Protein AF-J2MN21-F1 (afdb_monomer)

Solvent-accessible surface area (backbone atoms only — not comparable to full-atom values): 14806 Å² total; per-residue (Å²): 132,94,70,82,73,89,52,39,41,57,62,81,72,71,44,72,32,39,60,73,51,51,45,30,46,65,48,32,38,41,33,52,31,51,91,91,48,59,74,44,78,46,77,48,45,96,86,67,70,86,86,82,78,65,88,88,69,51,58,61,49,53,54,28,68,70,41,39,58,34,36,47,88,45,38,26,59,88,65,51,56,26,41,28,56,59,77,81,46,45,87,78,42,91,81,77,51,59,60,77,28,35,30,33,44,30,32,26,29,40,86,72,47,43,36,41,43,48,37,37,34,35,52,37,63,98,84,69,69,41,74,47,77,38,28,68,47,88,55,91,39,44,38,54,29,53,41,34,17,40,67,69,64,80,86,53,69,65,57,65,89,81,51,84,52,41,78,59,86,57,74,80,60,62,66,54,77,66,54,47,50,50,52,47,52,54,47,33,73,76,49,85,55,85,57,70,82,40,68,40,46,31,44,25,92,100,61,43,61,27,43,30,49,34,62,99,73,32,95,54,47,62,91,69,60,50,74,65,50,45,50,47,24,35,51,48,39,49,55,48,15,40,57,76,58,48,78,77,55,79,60,37,45,60,58,49,83,80

Nearest PDB structures (foldseek):
  3euk-assembly2_F  TM=6.354E-01  e=7.882E-01  [Haemophilus] ducreyi 35000HP
  7nyw-assembly1_B  TM=4.604E-01  e=3.691E-01  Photorhabdus thracensis
  7nyx-assembly1_A  TM=4.716E-01  e=9.390E-01  Photorhabdus thracensis
  7nyw-assembly1_A  TM=4.129E-01  e=7.014E-01  Photorhabdus thracensis
  3euk-assembly1_C  TM=4.454E-01  e=1.413E+00  [Haemophilus] ducreyi 35000HP

Sequence (258 aa):
MKKFPSASTKIELGYSENKEVVIASIAGIAIKRFRTMQDQDVFLGKNITIFSGRNGTMKTSLMGLIAHPFNSEAQDVFGKVLKTPLKEVFKLSPVFDRDRYEYDLILCTDKGIMLKETVAMYYVGDKTNRHRVVVSGAEKGDGNFAYNTSFLNLKRLYPLVDTKAVPDKAASLDLSPEEAADLKDYYETVLPSTDYNQFTPVHEKNVKTTFAPVGEGARYDWLSISSGEDNLGAIFNRLLGFRRSFKGRNGGGNGIFV

pLDDT: mean 88.75, std 8.67, range [53.41, 97.94]

Structure (mmCIF, N/CA/C/O backbone):
data_AF-J2MN21-F1
#
_entry.id   AF-J2MN21-F1
#
loop_
_atom_site.group_PDB
_atom_site.id
_atom_site.type_symbol
_atom_site.label_atom_id
_atom_site.label_alt_id
_atom_site.label_comp_id
_atom_site.label_asym_id
_atom_site.label_entity_id
_atom_site.label_seq_id
_atom_site.pdbx_PDB_ins_code
_atom_site.Cartn_x
_atom_site.Cartn_y
_atom_site.Cartn_z
_atom_site.occupancy
_atom_site.B_iso_or_equiv
_atom_site.auth_seq_id
_atom_site.auth_comp_id
_atom_site.auth_asym_id
_atom_site.auth_atom_id
_atom_site.pdbx_PDB_model_num
ATOM 1 N N . MET A 1 1 ? 7.708 -8.034 27.822 1.00 55.44 1 MET A N 1
ATOM 2 C CA . MET A 1 1 ? 6.956 -8.058 26.546 1.00 55.44 1 MET A CA 1
ATOM 3 C C . MET A 1 1 ? 6.859 -6.634 26.030 1.00 55.44 1 MET A C 1
ATOM 5 O O . MET A 1 1 ? 6.552 -5.754 26.826 1.00 55.44 1 MET A O 1
ATOM 9 N N . LYS A 1 2 ? 7.177 -6.391 24.756 1.00 72.00 2 LYS A N 1
ATOM 10 C CA . LYS A 1 2 ? 7.019 -5.065 24.143 1.00 72.00 2 LYS A CA 1
ATOM 11 C C . LYS A 1 2 ? 5.516 -4.774 24.059 1.00 72.00 2 LYS A C 1
ATOM 13 O O . LYS A 1 2 ? 4.778 -5.646 23.619 1.00 72.00 2 LYS A O 1
ATOM 18 N N . LYS A 1 3 ? 5.078 -3.609 24.526 1.00 79.31 3 LYS A N 1
ATOM 19 C CA . LYS A 1 3 ? 3.702 -3.113 24.390 1.00 79.31 3 LYS A CA 1
ATOM 20 C C . LYS A 1 3 ? 3.754 -1.773 23.678 1.00 79.31 3 LYS A C 1
ATOM 22 O O . LYS A 1 3 ? 4.767 -1.073 23.769 1.00 79.31 3 LYS A O 1
ATOM 27 N N . PHE A 1 4 ? 2.690 -1.422 22.970 1.00 84.62 4 PHE A N 1
ATOM 28 C CA . PHE A 1 4 ? 2.580 -0.075 22.429 1.00 84.62 4 PHE A CA 1
ATOM 29 C C . PHE A 1 4 ? 2.542 0.958 23.569 1.00 84.62 4 PHE A C 1
ATOM 31 O O . PHE A 1 4 ? 1.970 0.672 24.626 1.00 84.62 4 PHE A O 1
ATOM 38 N N . PRO A 1 5 ? 3.167 2.137 23.390 1.00 80.19 5 PRO A N 1
ATOM 39 C CA . PRO A 1 5 ? 3.006 3.257 24.312 1.00 80.19 5 PRO A CA 1
ATOM 40 C C . PRO A 1 5 ? 1.534 3.670 24.434 1.00 80.19 5 PRO A C 1
ATOM 42 O O . PRO A 1 5 ? 0.703 3.280 23.612 1.00 80.19 5 PRO A O 1
ATOM 45 N N . SER A 1 6 ? 1.220 4.509 25.425 1.00 85.25 6 SER A N 1
ATOM 46 C CA . SER A 1 6 ? -0.084 5.176 25.483 1.00 85.25 6 SER A CA 1
ATOM 47 C C . SER A 1 6 ? -0.357 5.893 24.160 1.00 85.25 6 SER A C 1
ATOM 49 O O . SER A 1 6 ? 0.482 6.662 23.686 1.00 85.25 6 SER A O 1
ATOM 51 N N . ALA A 1 7 ? -1.521 5.631 23.579 1.00 89.00 7 ALA A N 1
ATOM 52 C CA . ALA A 1 7 ? -1.960 6.220 22.328 1.00 89.00 7 ALA A CA 1
ATOM 53 C C . ALA A 1 7 ? -3.332 6.853 22.536 1.00 89.00 7 ALA A C 1
ATOM 55 O O . ALA A 1 7 ? -4.165 6.290 23.249 1.00 89.00 7 ALA A O 1
ATOM 56 N N . SER A 1 8 ? -3.538 8.003 21.909 1.00 93.25 8 SER A N 1
ATOM 57 C CA . SER A 1 8 ? -4.787 8.752 21.982 1.00 93.25 8 SER A CA 1
ATOM 58 C C . SER A 1 8 ? -5.713 8.385 20.828 1.00 93.25 8 SER A C 1
ATOM 60 O O . SER A 1 8 ? -5.265 7.990 19.752 1.00 93.25 8 SER A O 1
ATOM 62 N N . THR A 1 9 ? -7.012 8.529 21.029 1.00 92.62 9 THR A N 1
ATOM 63 C CA . THR A 1 9 ? -7.985 8.483 19.931 1.00 92.62 9 THR A CA 1
ATOM 64 C C . THR A 1 9 ? -7.905 9.761 19.099 1.00 92.62 9 THR A C 1
ATOM 66 O O . THR A 1 9 ? -7.353 10.778 19.529 1.00 92.62 9 THR A O 1
ATOM 69 N N . LYS A 1 10 ? -8.493 9.756 17.903 1.00 92.81 10 LYS A N 1
ATOM 70 C CA . LYS A 1 10 ? -8.564 10.960 17.064 1.00 92.81 10 LYS A CA 1
ATOM 71 C C . LYS A 1 10 ? -9.271 12.126 17.765 1.00 92.81 10 LYS A C 1
ATOM 73 O O . LYS A 1 10 ? -8.844 13.267 17.615 1.00 92.81 10 LYS A O 1
ATOM 78 N N . ILE A 1 11 ? -10.308 11.826 18.555 1.00 90.12 11 ILE A N 1
ATOM 79 C CA . ILE A 1 11 ? -11.141 12.817 19.249 1.00 90.12 11 ILE A CA 1
ATOM 80 C C . ILE A 1 11 ? -10.324 13.490 20.352 1.00 90.12 11 ILE A C 1
ATOM 82 O O . ILE A 1 11 ? -10.334 14.711 20.469 1.00 90.12 11 ILE A O 1
ATOM 86 N N . GLU A 1 12 ? -9.557 12.708 21.114 1.00 92.75 12 GLU A N 1
ATOM 87 C CA . GLU A 1 12 ? -8.642 13.229 22.141 1.00 92.75 12 GLU A CA 1
ATOM 88 C C . GLU A 1 12 ? -7.553 14.132 21.548 1.00 92.75 12 GLU A C 1
ATOM 90 O O . GLU A 1 12 ? -7.097 15.065 22.205 1.00 92.75 12 GLU A O 1
ATOM 95 N N . LEU A 1 13 ? -7.158 13.888 20.295 1.00 92.31 13 LEU A N 1
ATOM 96 C CA . LEU A 1 13 ? -6.209 14.729 19.561 1.00 92.31 13 LEU A CA 1
ATOM 97 C C . LEU A 1 13 ? -6.863 15.918 18.836 1.00 92.31 13 LEU A C 1
ATOM 99 O O . LEU A 1 13 ? -6.160 16.681 18.170 1.00 92.31 13 LEU A O 1
ATOM 103 N N . GLY A 1 14 ? -8.180 16.097 18.977 1.00 92.69 14 GLY A N 1
ATOM 104 C CA . GLY A 1 14 ? -8.933 17.216 18.412 1.00 92.69 14 GLY A CA 1
ATOM 105 C C . GLY A 1 14 ? -9.261 17.090 16.922 1.00 92.69 14 GLY A C 1
ATOM 106 O O . GLY A 1 14 ? -9.638 18.087 16.310 1.00 92.69 14 GLY A O 1
ATOM 107 N N . TYR A 1 15 ? -9.119 15.902 16.327 1.00 94.12 15 TYR A N 1
ATOM 108 C CA . TYR A 1 15 ? -9.511 15.657 14.938 1.00 94.12 15 TYR A CA 1
ATOM 109 C C . TYR A 1 15 ? -10.988 15.285 14.846 1.00 94.12 15 TYR A C 1
ATOM 111 O O . TYR A 1 15 ? -11.481 14.448 15.608 1.00 94.12 15 TYR A O 1
ATOM 119 N N . SER A 1 16 ? -11.679 15.874 13.872 1.00 93.00 16 SER A N 1
ATOM 120 C CA . SER A 1 16 ? -13.082 15.572 13.594 1.00 93.00 16 SER A CA 1
ATOM 121 C C . SER A 1 16 ? -13.225 14.434 12.582 1.00 93.00 16 SER A C 1
ATOM 123 O O . SER A 1 16 ? -14.144 13.621 12.690 1.00 93.00 16 SER A O 1
ATOM 125 N N . GLU A 1 17 ? -12.274 14.311 11.647 1.00 95.62 17 GLU A N 1
ATOM 126 C CA . GLU A 1 17 ? -12.257 13.246 10.644 1.00 95.62 17 GLU A CA 1
ATOM 127 C C . GLU A 1 17 ? -10.916 12.503 10.576 1.00 95.62 17 GLU A C 1
ATOM 129 O O . GLU A 1 17 ? -9.842 13.097 10.655 1.00 95.62 17 GLU A O 1
ATOM 134 N N . ASN A 1 18 ? -10.953 11.197 10.284 1.00 95.69 18 ASN A N 1
ATOM 135 C CA . ASN A 1 18 ? -9.734 10.399 10.059 1.00 95.69 18 ASN A CA 1
ATOM 136 C C . ASN A 1 18 ? -8.870 10.929 8.904 1.00 95.69 18 ASN A C 1
ATOM 138 O O . ASN A 1 18 ? -7.663 10.706 8.865 1.00 95.69 18 ASN A O 1
ATOM 142 N N . LYS A 1 19 ? -9.479 11.628 7.942 1.00 93.69 19 LYS A N 1
ATOM 143 C CA . LYS A 1 19 ? -8.780 12.213 6.791 1.00 93.69 19 LYS A CA 1
ATOM 144 C C . LYS A 1 19 ? -7.953 13.452 7.145 1.00 93.69 19 LYS A C 1
ATOM 146 O O . LYS A 1 19 ? -7.075 13.812 6.367 1.00 93.69 19 LYS A O 1
ATOM 151 N N . GLU A 1 20 ? -8.231 14.095 8.280 1.00 93.69 20 GLU A N 1
ATOM 152 C CA . GLU A 1 20 ? -7.488 15.268 8.765 1.00 93.69 20 GLU A CA 1
ATOM 153 C C . GLU A 1 20 ? -6.160 14.873 9.418 1.00 93.69 20 GLU A C 1
ATOM 155 O O . GLU A 1 20 ? -5.242 15.688 9.513 1.00 93.69 20 GLU A O 1
ATOM 160 N N . VAL A 1 21 ? -6.042 13.615 9.853 1.00 93.88 21 VAL A N 1
ATOM 161 C CA . VAL A 1 21 ? -4.851 13.104 10.526 1.00 93.88 21 VAL A CA 1
ATOM 162 C C . VAL A 1 21 ? -3.691 13.018 9.537 1.00 93.88 21 VAL A C 1
ATOM 164 O O . VAL A 1 21 ? -3.697 12.203 8.612 1.00 93.88 21 VAL A O 1
ATOM 167 N N . VAL A 1 22 ? -2.653 13.821 9.771 1.00 93.50 22 VAL A N 1
ATOM 168 C CA . VAL A 1 22 ? -1.387 13.718 9.041 1.00 93.50 22 VAL A CA 1
ATOM 169 C C . VAL A 1 22 ? -0.552 12.607 9.673 1.00 93.50 22 VAL A C 1
ATOM 171 O O . VAL A 1 22 ? -0.079 12.711 10.804 1.00 93.50 22 VAL A O 1
ATOM 174 N N . ILE A 1 23 ? -0.396 11.508 8.941 1.00 94.25 23 ILE A N 1
ATOM 175 C CA . ILE A 1 23 ? 0.302 10.312 9.417 1.00 94.25 23 ILE A CA 1
ATOM 176 C C . ILE A 1 23 ? 1.785 10.424 9.074 1.00 94.25 23 ILE A C 1
ATOM 178 O O . ILE A 1 23 ? 2.138 10.503 7.901 1.00 94.25 23 ILE A O 1
ATOM 182 N N . ALA A 1 24 ? 2.658 10.368 10.078 1.00 93.62 24 ALA A N 1
ATOM 183 C CA . ALA A 1 24 ? 4.105 10.260 9.902 1.00 93.62 24 ALA A CA 1
ATOM 184 C C . ALA A 1 24 ? 4.522 8.823 9.560 1.00 93.62 24 ALA A C 1
ATOM 186 O O . ALA A 1 24 ? 5.280 8.591 8.622 1.00 93.62 24 ALA A O 1
ATOM 187 N N . SER A 1 25 ? 4.019 7.840 10.308 1.00 94.06 25 SER A N 1
ATOM 188 C CA . SER A 1 25 ? 4.308 6.419 10.074 1.00 94.06 25 SER A CA 1
ATOM 189 C C . SER A 1 25 ? 3.262 5.508 10.714 1.00 94.06 25 SER A C 1
ATOM 191 O O . SER A 1 25 ? 2.459 5.938 11.542 1.00 94.06 25 SER A O 1
ATOM 193 N N . ILE A 1 26 ? 3.285 4.228 10.343 1.00 96.00 26 ILE A N 1
ATOM 194 C CA . ILE A 1 26 ? 2.468 3.185 10.966 1.00 96.00 26 ILE A CA 1
ATOM 195 C C . ILE A 1 26 ? 3.353 2.455 11.977 1.00 96.00 26 ILE A C 1
ATOM 197 O O . ILE A 1 26 ? 4.339 1.829 11.597 1.00 96.00 26 ILE A O 1
ATOM 201 N N . ALA A 1 27 ? 3.010 2.529 13.262 1.00 96.19 27 ALA A N 1
ATOM 202 C CA . ALA A 1 27 ? 3.769 1.858 14.316 1.00 96.19 27 ALA A CA 1
ATOM 203 C C . ALA A 1 27 ? 3.445 0.359 14.386 1.00 96.19 27 ALA A C 1
ATOM 205 O O . ALA A 1 27 ? 4.299 -0.450 14.759 1.00 96.19 27 ALA A O 1
ATOM 206 N N . GLY A 1 28 ? 2.214 -0.016 14.033 1.00 97.12 28 GLY A N 1
ATOM 207 C CA . GLY A 1 28 ? 1.778 -1.403 14.004 1.00 97.12 28 GLY A CA 1
ATOM 208 C C . GLY A 1 28 ? 0.284 -1.582 14.190 1.00 97.12 28 GLY A C 1
ATOM 209 O O . GLY A 1 28 ? -0.501 -0.658 13.974 1.00 97.12 28 GLY A O 1
ATOM 210 N N . ILE A 1 29 ? -0.092 -2.798 14.573 1.00 97.62 29 ILE A N 1
ATOM 211 C CA . ILE A 1 29 ? -1.469 -3.159 14.899 1.00 97.62 29 ILE A CA 1
ATOM 212 C C . ILE A 1 29 ? -1.517 -3.997 16.179 1.00 97.62 29 ILE A C 1
ATOM 214 O O . ILE A 1 29 ? -0.626 -4.811 16.421 1.00 97.62 29 ILE A O 1
ATOM 218 N N . ALA A 1 30 ? -2.573 -3.826 16.970 1.00 97.31 30 ALA A N 1
ATOM 219 C CA . ALA A 1 30 ? -2.886 -4.671 18.120 1.00 97.31 30 ALA A CA 1
ATOM 220 C C . ALA A 1 30 ? -4.113 -5.529 17.791 1.00 97.31 30 ALA A C 1
ATOM 222 O O . ALA A 1 30 ? -5.244 -5.041 17.753 1.00 97.31 30 ALA A O 1
ATOM 223 N N . ILE A 1 31 ? -3.894 -6.804 17.479 1.00 97.44 31 ILE A N 1
ATOM 224 C CA . ILE A 1 31 ? -4.936 -7.738 17.052 1.00 97.44 31 ILE A CA 1
ATOM 225 C C . ILE A 1 31 ? -5.663 -8.260 18.283 1.00 97.44 31 ILE A C 1
ATOM 227 O O . ILE A 1 31 ? -5.088 -9.022 19.052 1.00 97.44 31 ILE A O 1
ATOM 231 N N . LYS A 1 32 ? -6.947 -7.925 18.421 1.00 97.31 32 LYS A N 1
ATOM 232 C CA . LYS A 1 32 ? -7.813 -8.519 19.449 1.00 97.31 32 LYS A CA 1
ATOM 233 C C . LYS A 1 32 ? -8.284 -9.891 18.982 1.00 97.31 32 LYS A C 1
ATOM 235 O O . LYS A 1 32 ? -8.109 -10.897 19.661 1.00 97.31 32 LYS A O 1
ATOM 240 N N . ARG A 1 33 ? -8.832 -9.950 17.764 1.00 96.62 33 ARG A N 1
ATOM 241 C CA . ARG A 1 33 ? -9.270 -11.198 17.134 1.00 96.62 33 ARG A CA 1
ATOM 242 C C . ARG A 1 33 ? -9.236 -11.100 15.617 1.00 96.62 33 ARG A C 1
ATOM 244 O O . ARG A 1 33 ? -9.946 -10.287 15.032 1.00 96.62 33 ARG A O 1
ATOM 251 N N . PHE A 1 34 ? -8.494 -11.998 14.980 1.00 94.94 34 PHE A N 1
ATOM 252 C CA . PHE A 1 34 ? -8.559 -12.230 13.540 1.00 94.94 34 PHE A CA 1
ATOM 253 C C . PHE A 1 34 ? -8.202 -13.686 13.225 1.00 94.94 34 PHE A C 1
ATOM 255 O O . PHE A 1 34 ? -7.045 -14.095 13.346 1.00 94.94 34 PHE A O 1
ATOM 262 N N . ARG A 1 35 ? -9.192 -14.483 12.802 1.00 93.00 35 ARG A N 1
ATOM 263 C CA . ARG A 1 35 ? -9.041 -15.935 12.592 1.00 93.00 35 ARG A CA 1
ATOM 264 C C . ARG A 1 35 ? -8.421 -16.612 13.826 1.00 93.00 35 ARG A C 1
ATOM 266 O O . ARG A 1 35 ? -8.992 -16.539 14.907 1.00 93.00 35 ARG A O 1
ATOM 273 N N . THR A 1 36 ? -7.261 -17.253 13.681 1.00 91.62 36 THR A N 1
ATOM 274 C CA . THR A 1 36 ? -6.556 -17.925 14.783 1.00 91.62 36 THR A CA 1
ATOM 275 C C . THR A 1 36 ? -5.713 -16.971 15.633 1.00 91.62 36 THR A C 1
ATOM 277 O O . THR A 1 36 ? -5.194 -17.397 16.657 1.00 91.62 36 THR A O 1
ATOM 280 N N . MET A 1 37 ? -5.533 -15.710 15.222 1.00 92.88 37 MET A N 1
ATOM 281 C CA . MET A 1 37 ? -4.800 -14.713 16.006 1.00 92.88 37 MET A CA 1
ATOM 282 C C . MET A 1 37 ? -5.722 -14.099 17.060 1.00 92.88 37 MET A C 1
ATOM 284 O O . MET A 1 37 ? -6.775 -13.550 16.725 1.00 92.88 37 MET A O 1
ATOM 288 N N . GLN A 1 38 ? -5.306 -14.190 18.322 1.00 94.62 38 GLN A N 1
ATOM 289 C CA . GLN A 1 38 ? -5.994 -13.615 19.477 1.00 94.62 38 GLN A CA 1
ATOM 290 C C . GLN A 1 38 ? -4.979 -12.881 20.351 1.00 94.62 38 GLN A C 1
ATOM 292 O O . GLN A 1 38 ? -3.923 -13.441 20.659 1.00 94.62 38 GLN A O 1
ATOM 297 N N . ASP A 1 39 ? -5.299 -11.635 20.697 1.00 95.75 39 ASP A N 1
ATOM 298 C CA . ASP A 1 39 ? -4.514 -10.765 21.581 1.00 95.75 39 ASP A CA 1
ATOM 299 C C . ASP A 1 39 ? -3.011 -10.728 21.232 1.00 95.75 39 ASP A C 1
ATOM 301 O O . ASP A 1 39 ? -2.144 -11.046 22.048 1.00 95.75 39 ASP A O 1
ATOM 305 N N . GLN A 1 40 ? -2.701 -10.377 19.979 1.00 94.19 40 GLN A N 1
ATOM 306 C CA . GLN A 1 40 ? -1.333 -10.296 19.453 1.00 94.19 40 GLN A CA 1
ATOM 307 C C . GLN A 1 40 ? -0.983 -8.882 18.989 1.00 94.19 40 GLN A C 1
ATOM 309 O O . GLN A 1 40 ? -1.653 -8.321 18.123 1.00 94.19 40 GLN A O 1
ATOM 314 N N . ASP A 1 41 ? 0.139 -8.357 19.474 1.00 95.38 41 ASP A N 1
ATOM 315 C CA . ASP A 1 41 ? 0.711 -7.099 18.996 1.00 95.38 41 ASP A CA 1
ATOM 316 C C . ASP A 1 41 ? 1.704 -7.351 17.855 1.00 95.38 41 ASP A C 1
ATOM 318 O O . ASP A 1 41 ? 2.615 -8.177 17.966 1.00 95.38 41 ASP A O 1
ATOM 322 N N . VAL A 1 42 ? 1.571 -6.592 16.768 1.00 95.50 42 VAL A N 1
ATOM 323 C CA . VAL A 1 42 ? 2.492 -6.616 15.629 1.00 95.50 42 VAL A CA 1
ATOM 324 C C . VAL A 1 42 ? 3.105 -5.239 15.445 1.00 95.50 42 VAL A C 1
ATOM 326 O O . VAL A 1 42 ? 2.442 -4.306 14.998 1.00 95.50 42 VAL A O 1
ATOM 329 N N . PHE A 1 43 ? 4.394 -5.131 15.760 1.00 95.62 43 PHE A N 1
ATOM 330 C CA . PHE A 1 43 ? 5.181 -3.908 15.621 1.00 95.62 43 PHE A CA 1
ATOM 331 C C . PHE A 1 43 ? 5.829 -3.832 14.240 1.00 95.62 43 PHE A C 1
ATOM 333 O O . PHE A 1 43 ? 6.406 -4.816 13.773 1.00 95.62 43 PHE A O 1
ATOM 340 N N . LEU A 1 44 ? 5.797 -2.653 13.626 1.00 95.81 44 LEU A N 1
ATOM 341 C CA . LEU A 1 44 ? 6.481 -2.388 12.364 1.00 95.81 44 LEU A CA 1
ATOM 342 C C . LEU A 1 44 ? 7.818 -1.684 12.605 1.00 95.81 44 LEU A C 1
ATOM 344 O O . LEU A 1 44 ? 7.985 -0.883 13.528 1.00 95.81 44 LEU A O 1
ATOM 348 N N . GLY A 1 45 ? 8.794 -2.019 11.767 1.00 93.88 45 GLY A N 1
ATOM 349 C CA . GLY A 1 45 ? 10.040 -1.278 11.644 1.00 93.88 45 GLY A CA 1
ATOM 350 C C . GLY A 1 45 ? 9.809 0.086 10.992 1.00 93.88 45 GLY A C 1
ATOM 351 O O . GLY A 1 45 ? 8.831 0.291 10.279 1.00 93.88 45 GLY A O 1
ATOM 352 N N . LYS A 1 46 ? 10.743 1.016 11.212 1.00 88.94 46 LYS A N 1
ATOM 353 C CA . LYS A 1 46 ? 10.641 2.390 10.690 1.00 88.94 46 LYS A CA 1
ATOM 354 C C . LYS A 1 46 ? 10.693 2.461 9.160 1.00 88.94 46 LYS A C 1
ATOM 356 O O . LYS A 1 46 ? 9.988 3.270 8.575 1.00 88.94 46 LYS A O 1
ATOM 361 N N . ASN A 1 47 ? 11.523 1.614 8.545 1.00 90.75 47 ASN A N 1
ATOM 362 C CA . ASN A 1 47 ? 11.785 1.644 7.102 1.00 90.75 47 ASN A CA 1
ATOM 363 C C . ASN A 1 47 ? 11.321 0.357 6.414 1.00 90.75 47 ASN A C 1
ATOM 365 O O . ASN A 1 47 ? 10.659 0.402 5.386 1.00 90.75 47 ASN A O 1
ATOM 369 N N . ILE A 1 48 ? 11.680 -0.801 6.981 1.00 94.19 48 ILE A N 1
ATOM 370 C CA . ILE A 1 48 ? 11.383 -2.121 6.419 1.00 94.19 48 ILE A CA 1
ATOM 371 C C . ILE A 1 48 ? 10.924 -3.040 7.552 1.00 94.19 48 ILE A C 1
ATOM 373 O O . ILE A 1 48 ? 11.523 -3.062 8.629 1.00 94.19 48 ILE A O 1
ATOM 377 N N . THR A 1 49 ? 9.870 -3.813 7.290 1.00 94.75 49 THR A N 1
ATOM 378 C CA . THR A 1 49 ? 9.402 -4.902 8.155 1.00 94.75 49 THR A CA 1
ATOM 379 C C . THR A 1 49 ? 9.355 -6.187 7.346 1.00 94.75 49 THR A C 1
ATOM 381 O O . THR A 1 49 ? 8.758 -6.213 6.273 1.00 94.75 49 THR A O 1
ATOM 384 N N . ILE A 1 50 ? 9.959 -7.259 7.860 1.00 93.00 50 ILE A N 1
ATOM 385 C CA . ILE A 1 50 ? 9.992 -8.559 7.186 1.00 93.00 50 ILE A CA 1
ATOM 386 C C . ILE A 1 50 ? 9.124 -9.542 7.968 1.00 93.00 50 ILE A C 1
ATOM 388 O O . ILE A 1 50 ? 9.417 -9.862 9.119 1.00 93.00 50 ILE A O 1
ATOM 392 N N . PHE A 1 51 ? 8.079 -10.060 7.322 1.00 90.31 51 PHE A N 1
ATOM 393 C CA . PHE A 1 51 ? 7.287 -11.171 7.844 1.00 90.31 51 PHE A CA 1
ATOM 394 C C . PHE A 1 51 ? 7.770 -12.483 7.226 1.00 90.31 51 PHE A C 1
ATOM 396 O O . PHE A 1 51 ? 7.551 -12.740 6.042 1.00 90.31 51 PHE A O 1
ATOM 403 N N . SER A 1 52 ? 8.396 -13.340 8.029 1.00 90.69 52 SER A N 1
ATOM 404 C CA . SER A 1 52 ? 8.855 -14.670 7.617 1.00 90.69 52 SER A CA 1
ATOM 405 C C . SER A 1 52 ? 8.110 -15.775 8.377 1.00 90.69 52 SER A C 1
ATOM 407 O O . SER A 1 52 ? 7.476 -15.541 9.403 1.00 90.69 52 SER A O 1
ATOM 409 N N . GLY A 1 53 ? 8.096 -16.989 7.823 1.00 87.69 53 GLY A N 1
ATOM 410 C CA . GLY A 1 53 ? 7.409 -18.142 8.416 1.00 87.69 53 GLY A CA 1
ATOM 411 C C . GLY A 1 53 ? 6.896 -19.128 7.371 1.00 87.69 53 GLY A C 1
ATOM 412 O O . GLY A 1 53 ? 6.906 -18.838 6.172 1.00 87.69 53 GLY A O 1
ATOM 413 N N . ARG A 1 54 ? 6.402 -20.289 7.814 1.00 86.38 54 ARG A N 1
ATOM 414 C CA . ARG A 1 54 ? 5.909 -21.365 6.932 1.00 86.38 54 ARG A CA 1
ATOM 415 C C . ARG A 1 54 ? 4.709 -20.923 6.085 1.00 86.38 54 ARG A C 1
ATOM 417 O O . ARG A 1 54 ? 4.011 -19.962 6.405 1.00 86.38 54 ARG A O 1
ATOM 424 N N . ASN A 1 55 ? 4.440 -21.618 4.986 1.00 79.38 55 ASN A N 1
ATOM 425 C CA . ASN A 1 55 ? 3.214 -21.384 4.218 1.00 79.38 55 ASN A CA 1
ATOM 426 C C . ASN A 1 55 ? 1.973 -21.611 5.100 1.00 79.38 55 ASN A C 1
ATOM 428 O O . ASN A 1 55 ? 1.988 -22.457 5.989 1.00 79.38 55 ASN A O 1
ATOM 432 N N . GLY A 1 56 ? 0.922 -20.814 4.887 1.00 74.19 56 GLY A N 1
ATOM 433 C CA . GLY A 1 56 ? -0.310 -20.878 5.685 1.00 74.19 56 GLY A CA 1
ATOM 434 C C . GLY A 1 56 ? -0.306 -20.073 6.993 1.00 74.19 56 GLY A C 1
ATOM 435 O O . GLY A 1 56 ? -1.359 -19.927 7.599 1.00 74.19 56 GLY A O 1
ATOM 436 N N . THR A 1 57 ? 0.809 -19.457 7.404 1.00 80.38 57 THR A N 1
ATOM 437 C CA . THR A 1 57 ? 0.903 -18.686 8.668 1.00 80.38 57 THR A CA 1
ATOM 438 C C . THR A 1 57 ? 0.332 -17.260 8.599 1.00 80.38 57 THR A C 1
ATOM 440 O O . THR A 1 57 ? 0.808 -16.363 9.283 1.00 80.38 57 THR A O 1
ATOM 443 N N . MET A 1 58 ? -0.653 -17.009 7.731 1.00 86.50 58 MET A N 1
ATOM 444 C CA . MET A 1 58 ? -1.378 -15.728 7.625 1.00 86.50 58 MET A CA 1
ATOM 445 C C . MET A 1 58 ? -0.541 -14.461 7.326 1.00 86.50 58 MET A C 1
ATOM 447 O O . MET A 1 58 ? -1.072 -13.361 7.428 1.00 86.50 58 MET A O 1
ATOM 451 N N . LYS A 1 59 ? 0.719 -14.573 6.874 1.00 89.12 59 LYS A N 1
ATOM 452 C CA . LYS A 1 59 ? 1.599 -13.417 6.565 1.00 89.12 59 LYS A CA 1
ATOM 453 C C . LYS A 1 59 ? 0.952 -12.376 5.642 1.00 89.12 59 LYS A C 1
ATOM 455 O O . LYS A 1 59 ? 0.900 -11.200 5.973 1.00 89.12 59 LYS A O 1
ATOM 460 N N . THR A 1 60 ? 0.384 -12.815 4.518 1.00 87.88 60 THR A N 1
ATOM 461 C CA . THR A 1 60 ? -0.326 -11.922 3.585 1.00 87.88 60 THR A CA 1
ATOM 462 C C . THR A 1 60 ? -1.578 -11.311 4.212 1.00 87.88 60 THR A C 1
ATOM 464 O O . THR A 1 60 ? -1.910 -10.168 3.926 1.00 87.88 60 THR A O 1
ATOM 467 N N . SER A 1 61 ? -2.268 -12.042 5.093 1.00 89.88 61 SER A N 1
ATOM 468 C CA . SER A 1 61 ? -3.412 -11.492 5.826 1.00 89.88 61 SER A CA 1
ATOM 469 C C . SER A 1 61 ? -2.972 -10.400 6.797 1.00 89.88 61 SER A C 1
ATOM 471 O O . SER A 1 61 ? -3.632 -9.373 6.870 1.00 89.88 61 SER A O 1
ATOM 473 N N . LEU A 1 62 ? -1.837 -10.578 7.476 1.00 92.38 62 LEU A N 1
ATOM 474 C CA . LEU A 1 62 ? -1.270 -9.572 8.368 1.00 92.38 62 LEU A CA 1
ATOM 475 C C . LEU A 1 62 ? -0.886 -8.291 7.615 1.00 92.38 62 LEU A C 1
ATOM 477 O O . LEU A 1 62 ? -1.281 -7.196 8.004 1.00 92.38 62 LEU A O 1
ATOM 481 N N . MET A 1 63 ? -0.204 -8.446 6.480 1.00 91.44 63 MET A N 1
ATOM 482 C CA . MET A 1 63 ? 0.080 -7.363 5.532 1.00 91.44 63 MET A CA 1
ATOM 483 C C . MET A 1 63 ? -1.206 -6.659 5.068 1.00 91.44 63 MET A C 1
ATOM 485 O O . MET A 1 63 ? -1.270 -5.432 5.016 1.00 91.44 63 MET A O 1
ATOM 489 N N . GLY A 1 64 ? -2.264 -7.431 4.808 1.00 92.44 64 GLY A N 1
ATOM 490 C CA . GLY A 1 64 ? -3.582 -6.908 4.475 1.00 92.44 64 GLY A CA 1
ATOM 491 C C . GLY A 1 64 ? -4.185 -6.036 5.574 1.00 92.44 64 GLY A C 1
ATOM 492 O O . GLY A 1 64 ? -4.656 -4.945 5.258 1.00 92.44 64 GLY A O 1
ATOM 493 N N . LEU A 1 65 ? -4.145 -6.482 6.840 1.00 95.38 65 LEU A N 1
ATOM 494 C CA . LEU A 1 65 ? -4.682 -5.748 8.002 1.00 95.38 65 LEU A CA 1
ATOM 495 C C . LEU A 1 65 ? -4.000 -4.387 8.164 1.00 95.38 65 LEU A C 1
ATOM 497 O O . LEU A 1 65 ? -4.635 -3.405 8.539 1.00 95.38 65 LEU A O 1
ATOM 501 N N . ILE A 1 66 ? -2.712 -4.317 7.835 1.00 95.50 66 ILE A N 1
ATOM 502 C CA . ILE A 1 66 ? -1.952 -3.071 7.870 1.00 95.50 66 ILE A CA 1
ATOM 503 C C . ILE A 1 66 ? -2.366 -2.156 6.710 1.00 95.50 66 ILE A C 1
ATOM 505 O O . ILE A 1 66 ? -2.564 -0.971 6.925 1.00 95.50 66 ILE A O 1
ATOM 509 N N . ALA A 1 67 ? -2.520 -2.672 5.487 1.00 94.00 67 ALA A N 1
ATOM 510 C CA . ALA A 1 67 ? -2.654 -1.835 4.290 1.00 94.00 67 ALA A CA 1
ATOM 511 C C . ALA A 1 67 ? -4.085 -1.361 3.967 1.00 94.00 67 ALA A C 1
ATOM 513 O O . ALA A 1 67 ? -4.275 -0.302 3.373 1.00 94.00 67 ALA A O 1
ATOM 514 N N . HIS A 1 68 ? -5.117 -2.142 4.291 1.00 94.06 68 HIS A N 1
ATOM 515 C CA . HIS A 1 68 ? -6.483 -1.847 3.834 1.00 94.06 68 HIS A CA 1
ATOM 516 C C . HIS A 1 68 ? -7.216 -0.663 4.519 1.00 94.06 68 HIS A C 1
ATOM 518 O O . HIS A 1 68 ? -8.166 -0.156 3.909 1.00 94.06 68 HIS A O 1
ATOM 524 N N . PRO A 1 69 ? -6.887 -0.224 5.758 1.00 95.56 69 PRO A N 1
ATOM 525 C CA . PRO A 1 69 ? -7.595 0.87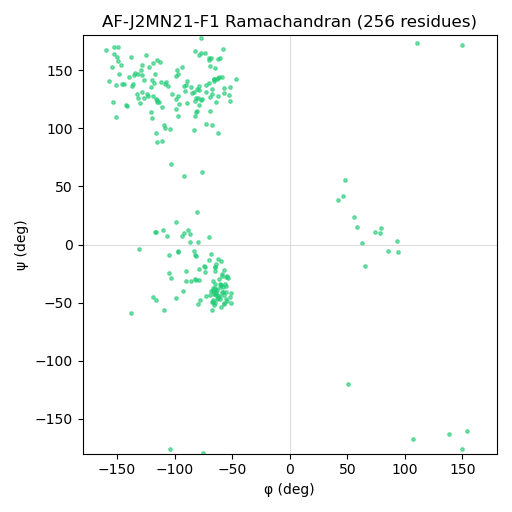4 6.443 1.00 95.56 69 PRO A CA 1
ATOM 526 C C . PRO A 1 69 ? -7.372 2.274 5.863 1.00 95.56 69 PRO A C 1
ATOM 528 O O . PRO A 1 69 ? -7.823 3.262 6.442 1.00 95.56 69 PRO A O 1
ATOM 531 N N . PHE A 1 70 ? -6.684 2.376 4.730 1.00 95.88 70 PHE A N 1
ATOM 532 C CA . PHE A 1 70 ? -6.289 3.640 4.130 1.00 95.88 70 PHE A CA 1
ATOM 533 C C . PHE A 1 70 ? -7.006 3.898 2.804 1.00 95.88 70 PHE A C 1
ATOM 535 O O . PHE A 1 70 ? -7.527 2.996 2.137 1.00 95.88 70 PHE A O 1
ATOM 542 N N . ASN A 1 71 ? -7.086 5.166 2.430 1.00 94.06 71 ASN A N 1
ATOM 543 C CA . ASN A 1 71 ? -7.586 5.621 1.147 1.00 94.06 71 ASN A CA 1
ATOM 544 C C . ASN A 1 71 ? -6.641 6.685 0.591 1.00 94.06 71 ASN A C 1
ATOM 546 O O . ASN A 1 71 ? -6.069 7.470 1.344 1.00 94.06 71 ASN A O 1
ATOM 550 N N . SER A 1 72 ? -6.517 6.722 -0.729 1.00 93.19 72 SER A N 1
ATOM 551 C CA . SER A 1 72 ? -5.743 7.737 -1.427 1.00 93.19 72 SER A CA 1
ATOM 552 C C . SER A 1 72 ? -6.379 8.051 -2.774 1.00 93.19 72 SER A C 1
ATOM 554 O O . SER A 1 72 ? -7.087 7.220 -3.346 1.00 93.19 72 SER A O 1
ATOM 556 N N . GLU A 1 73 ? -6.111 9.258 -3.252 1.00 91.75 73 GLU A N 1
ATOM 557 C CA . GLU A 1 73 ? -6.407 9.724 -4.607 1.00 91.75 73 GLU A CA 1
ATOM 558 C C . GLU A 1 73 ? -5.141 9.791 -5.474 1.00 91.75 73 GLU A C 1
ATOM 560 O O . GLU A 1 73 ? -5.233 9.980 -6.684 1.00 91.75 73 GLU A O 1
ATOM 565 N N . ALA A 1 74 ? -3.958 9.614 -4.872 1.00 93.56 74 ALA A N 1
ATOM 566 C CA . ALA A 1 74 ? -2.692 9.582 -5.587 1.00 93.56 74 ALA A CA 1
ATOM 567 C C . ALA A 1 74 ? -2.621 8.375 -6.524 1.00 93.56 74 ALA A C 1
ATOM 569 O O . ALA A 1 74 ? -3.219 7.331 -6.255 1.00 93.56 74 ALA A O 1
ATOM 570 N N . GLN A 1 75 ? -1.860 8.510 -7.604 1.00 94.38 75 GLN A N 1
ATOM 571 C CA . GLN A 1 75 ? -1.714 7.490 -8.636 1.00 94.38 75 GLN A CA 1
ATOM 572 C C . GLN A 1 75 ? -0.237 7.209 -8.910 1.00 94.38 75 GLN A C 1
ATOM 574 O O . GLN A 1 75 ? 0.625 8.053 -8.664 1.00 94.38 75 GLN A O 1
ATOM 579 N N . ASP A 1 76 ? 0.039 6.004 -9.398 1.00 93.25 76 ASP A N 1
ATOM 580 C CA . ASP A 1 76 ? 1.321 5.674 -10.012 1.00 93.25 76 ASP A CA 1
ATOM 581 C C . ASP A 1 76 ? 1.441 6.270 -11.425 1.00 93.25 76 ASP A C 1
ATOM 583 O O . ASP A 1 76 ? 0.531 6.952 -11.904 1.00 93.25 76 ASP A O 1
ATOM 587 N N . VAL A 1 77 ? 2.567 6.020 -12.096 1.00 92.50 77 VAL A N 1
ATOM 588 C CA . VAL A 1 77 ? 2.826 6.573 -13.435 1.00 92.50 77 VAL A CA 1
ATOM 589 C C . VAL A 1 77 ? 1.778 6.107 -14.449 1.00 92.50 77 VAL A C 1
ATOM 591 O O . VAL A 1 77 ? 1.368 6.881 -15.304 1.00 92.50 77 VAL A O 1
ATOM 594 N N . PHE A 1 78 ? 1.272 4.880 -14.309 1.00 91.69 78 PHE A N 1
ATOM 595 C CA . PHE A 1 78 ? 0.267 4.286 -15.197 1.00 91.69 78 PHE A CA 1
ATOM 596 C C . PHE A 1 78 ? -1.183 4.587 -14.767 1.00 91.69 78 PHE A C 1
ATOM 598 O O . PHE A 1 78 ? -2.125 3.960 -15.258 1.00 91.69 78 PHE A O 1
ATOM 605 N N . GLY A 1 79 ? -1.390 5.525 -13.837 1.00 90.75 79 GLY A N 1
ATOM 606 C CA . GLY A 1 79 ? -2.715 5.977 -13.407 1.00 90.75 79 GLY A CA 1
ATOM 607 C C . GLY A 1 79 ? -3.441 5.037 -12.437 1.00 90.75 79 GLY A C 1
ATOM 608 O O . GLY A 1 79 ? -4.626 5.231 -12.148 1.00 90.75 79 GLY A O 1
ATOM 609 N N . LYS A 1 80 ? -2.778 4.005 -11.898 1.00 90.81 80 LYS A N 1
ATOM 610 C CA . LYS A 1 80 ? -3.372 3.158 -10.857 1.00 90.81 80 LYS A CA 1
ATOM 611 C C . LYS A 1 80 ? -3.276 3.858 -9.506 1.00 90.81 80 LYS A C 1
ATOM 613 O O . LYS A 1 80 ? -2.196 4.209 -9.041 1.00 90.81 80 LYS A O 1
ATOM 618 N N . VAL A 1 81 ? -4.423 3.982 -8.842 1.00 94.12 81 VAL A N 1
ATOM 619 C CA . VAL A 1 81 ? -4.536 4.583 -7.509 1.00 94.12 81 VAL A CA 1
ATOM 620 C C . VAL A 1 81 ? -3.648 3.854 -6.493 1.00 94.12 81 VAL A C 1
ATOM 622 O O . VAL A 1 81 ? -3.675 2.622 -6.411 1.00 94.12 81 VAL A O 1
ATOM 625 N N . LEU A 1 82 ? -2.918 4.619 -5.677 1.00 94.69 82 LEU A N 1
ATOM 626 C CA 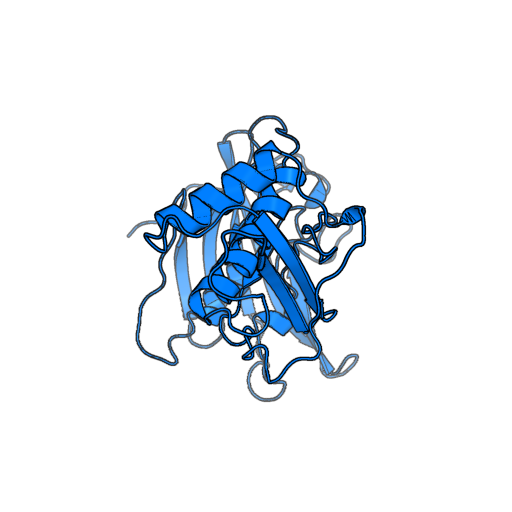. LEU A 1 82 ? -2.111 4.160 -4.542 1.00 94.69 82 LEU A CA 1
ATOM 627 C C . LEU A 1 82 ? -3.004 3.813 -3.347 1.00 94.69 82 LEU A C 1
ATOM 629 O O . LEU A 1 82 ? -2.941 4.404 -2.265 1.00 94.69 82 LEU A O 1
ATOM 633 N N . LYS A 1 83 ? -3.859 2.820 -3.571 1.00 94.19 83 LYS A N 1
ATOM 634 C CA . LYS A 1 83 ? -4.730 2.213 -2.578 1.00 94.19 83 LYS A CA 1
ATOM 635 C C . LYS A 1 83 ? -4.610 0.700 -2.654 1.00 94.19 83 LYS A C 1
ATOM 637 O O . LYS A 1 83 ? -4.526 0.137 -3.741 1.00 94.19 83 LYS A O 1
ATOM 642 N N . THR A 1 84 ? -4.741 0.050 -1.503 1.00 92.56 84 THR A N 1
ATOM 643 C CA . THR A 1 84 ? -4.876 -1.403 -1.383 1.00 92.56 84 THR A CA 1
ATOM 644 C C . THR A 1 84 ? -6.330 -1.787 -1.086 1.00 92.56 84 THR A C 1
ATOM 646 O O . THR A 1 84 ? -6.783 -1.685 0.056 1.00 92.56 84 THR A O 1
ATOM 649 N N . PRO A 1 85 ? -7.119 -2.220 -2.087 1.00 88.88 85 PRO A N 1
ATOM 650 C CA . PRO A 1 85 ? -8.471 -2.704 -1.853 1.00 88.88 85 PRO A CA 1
ATOM 651 C C . PRO A 1 85 ? -8.458 -3.999 -1.038 1.00 88.88 85 PRO A C 1
ATOM 653 O O . PRO A 1 85 ? -7.664 -4.899 -1.304 1.00 88.88 85 PRO A O 1
ATOM 656 N N . LEU A 1 86 ? -9.427 -4.157 -0.133 1.00 86.62 86 LEU A N 1
ATOM 657 C CA . LEU A 1 86 ? -9.559 -5.352 0.711 1.00 86.62 86 LEU A CA 1
ATOM 658 C C . LEU A 1 86 ? -9.519 -6.665 -0.091 1.00 86.62 86 LEU A C 1
ATOM 660 O O . LEU A 1 86 ? -8.856 -7.616 0.306 1.00 86.62 86 LEU A O 1
ATOM 664 N N . LYS A 1 87 ? -10.185 -6.698 -1.251 1.00 85.00 87 LYS A N 1
ATOM 665 C CA . LYS A 1 87 ? -10.240 -7.867 -2.146 1.00 85.00 87 LYS A CA 1
ATOM 666 C C . LYS A 1 87 ? -8.891 -8.262 -2.762 1.00 85.00 87 LYS A C 1
ATOM 668 O O . LYS A 1 87 ? -8.770 -9.369 -3.274 1.00 85.00 87 LYS A O 1
ATOM 673 N N . GLU A 1 88 ? -7.907 -7.359 -2.781 1.00 80.75 88 GLU A N 1
ATOM 674 C CA . GLU A 1 88 ? -6.571 -7.661 -3.309 1.00 80.75 88 GLU A CA 1
ATOM 675 C C . GLU A 1 88 ? -5.701 -8.395 -2.286 1.00 80.75 88 GLU A C 1
ATOM 677 O O . GLU A 1 88 ? -4.876 -9.219 -2.677 1.00 80.75 88 GLU A O 1
ATOM 682 N N . VAL A 1 89 ? -5.921 -8.133 -0.995 1.00 83.56 89 VAL A N 1
ATOM 683 C CA . VAL A 1 89 ? -5.124 -8.684 0.113 1.00 83.56 89 VAL A CA 1
ATOM 684 C C . VAL A 1 89 ? -5.836 -9.794 0.889 1.00 83.56 89 VAL A C 1
ATOM 686 O O . VAL A 1 89 ? -5.173 -10.670 1.445 1.00 83.56 89 VAL A O 1
ATOM 689 N N . PHE A 1 90 ? -7.172 -9.829 0.883 1.00 84.38 90 PHE A N 1
ATOM 690 C CA . PHE A 1 90 ? -7.949 -10.883 1.530 1.00 84.38 90 PHE A CA 1
ATOM 691 C C . PHE A 1 90 ? -8.840 -11.657 0.569 1.00 84.38 90 PHE A C 1
ATOM 693 O O . PHE A 1 90 ? -9.549 -11.104 -0.269 1.00 84.38 90 PHE A O 1
ATOM 700 N N . LYS A 1 91 ? -8.898 -12.964 0.827 1.00 84.31 91 LYS A N 1
ATOM 701 C CA . LYS A 1 91 ? -10.017 -13.829 0.465 1.00 84.31 91 LYS A CA 1
ATOM 702 C C . LYS A 1 91 ? -10.704 -14.252 1.760 1.00 84.31 91 LYS A C 1
ATOM 704 O O . LYS A 1 91 ? -10.286 -15.224 2.390 1.00 84.31 91 LYS A O 1
ATOM 709 N N . LEU A 1 92 ? -11.673 -13.451 2.197 1.00 88.44 92 LEU A N 1
ATOM 710 C CA . LEU A 1 92 ? -12.521 -13.783 3.341 1.00 88.44 92 LEU A CA 1
ATOM 711 C C . LEU A 1 92 ? -13.627 -14.722 2.858 1.00 88.44 92 LEU A C 1
ATOM 713 O O . LEU A 1 92 ? -14.315 -14.432 1.881 1.00 88.44 92 LEU A O 1
ATOM 717 N N . SER A 1 93 ? -13.761 -15.866 3.514 1.00 89.38 93 SER A N 1
ATOM 718 C CA . SER A 1 93 ? -14.754 -16.883 3.214 1.00 89.38 93 SER A CA 1
ATOM 719 C C . SER A 1 93 ? -16.125 -16.463 3.746 1.00 89.38 93 SER A C 1
ATOM 721 O O . SER A 1 93 ? -16.275 -16.276 4.952 1.00 89.38 93 SER A O 1
ATOM 723 N N . PRO A 1 94 ? -17.167 -16.406 2.902 1.00 88.81 94 PRO A N 1
ATOM 724 C CA . PRO A 1 94 ? -18.550 -16.246 3.357 1.00 88.81 94 PRO A CA 1
ATOM 725 C C . PRO A 1 94 ? -19.049 -17.400 4.241 1.00 88.81 94 PRO A C 1
ATOM 727 O O . PRO A 1 94 ? -20.117 -17.302 4.841 1.00 88.81 94 PRO A O 1
ATOM 730 N N . VAL A 1 95 ? -18.319 -18.518 4.293 1.00 91.19 95 VAL A N 1
ATOM 731 C CA . VAL A 1 95 ? -18.668 -19.705 5.085 1.00 91.19 95 VAL A CA 1
ATOM 732 C C . VAL A 1 95 ? -17.905 -19.724 6.407 1.00 91.19 95 VAL A C 1
ATOM 734 O O . VAL A 1 95 ? -18.513 -19.946 7.446 1.00 91.19 95 VAL A O 1
ATOM 737 N N . PHE A 1 96 ? -16.597 -19.452 6.378 1.00 91.12 96 PHE A N 1
ATOM 738 C CA . PHE A 1 96 ? -15.718 -19.605 7.546 1.00 91.12 96 PHE A CA 1
ATOM 739 C C . PHE A 1 96 ? -15.360 -18.285 8.239 1.00 91.12 96 PHE A C 1
ATOM 741 O O . PHE A 1 96 ? -15.142 -18.280 9.444 1.00 91.12 96 PHE A O 1
ATOM 748 N N . ASP A 1 97 ? -15.326 -17.157 7.524 1.00 92.88 97 ASP A N 1
ATOM 749 C CA . ASP A 1 97 ? -15.040 -15.845 8.114 1.00 92.88 97 ASP A CA 1
ATOM 750 C C . ASP A 1 97 ? -16.367 -15.164 8.530 1.00 92.88 97 ASP A C 1
ATOM 752 O O . ASP A 1 97 ? -16.739 -14.115 8.007 1.00 92.88 97 ASP A O 1
ATOM 756 N N . ARG A 1 98 ? -17.138 -15.811 9.418 1.00 91.25 98 ARG A N 1
ATOM 757 C CA . ARG A 1 98 ? -18.452 -15.328 9.910 1.00 91.25 98 ARG A CA 1
ATOM 758 C C . ARG A 1 98 ? -18.350 -14.462 11.166 1.00 91.25 98 ARG A C 1
ATOM 760 O O . ARG A 1 98 ? -19.252 -13.668 11.428 1.00 91.25 98 ARG A O 1
ATOM 767 N N . ASP A 1 99 ? -17.267 -14.620 11.916 1.00 92.19 99 ASP A N 1
ATOM 768 C CA . ASP A 1 99 ? -17.041 -13.905 13.166 1.00 92.19 99 ASP A CA 1
ATOM 769 C C . ASP A 1 99 ? -16.801 -12.409 12.945 1.00 92.19 99 ASP A C 1
ATOM 771 O O . ASP A 1 99 ? -16.400 -11.955 11.868 1.00 92.19 99 ASP A O 1
ATOM 775 N N . ARG A 1 100 ? -16.993 -11.634 14.016 1.00 95.00 100 ARG A N 1
ATOM 776 C CA . ARG A 1 100 ? -16.504 -10.260 14.085 1.00 95.00 100 ARG A CA 1
ATOM 777 C C . ARG A 1 100 ? -15.013 -10.277 14.409 1.00 95.00 100 ARG A C 1
ATOM 779 O O . ARG A 1 100 ? -14.602 -10.765 15.462 1.00 95.00 100 ARG A O 1
ATOM 786 N N . TYR A 1 101 ? -14.221 -9.719 13.506 1.00 96.69 101 TYR A N 1
ATOM 787 C CA . TYR A 1 101 ? -12.805 -9.457 13.709 1.00 96.69 101 TYR A CA 1
ATOM 788 C C . TYR A 1 101 ? -12.586 -8.020 14.139 1.00 96.69 101 TYR A C 1
ATOM 790 O O . TYR A 1 101 ? -13.307 -7.112 13.720 1.00 96.69 101 TYR A O 1
ATOM 798 N N . GLU A 1 102 ? -11.577 -7.828 14.977 1.00 97.94 102 GLU A N 1
ATOM 799 C CA . GLU A 1 102 ? -11.249 -6.528 15.531 1.00 97.94 102 GLU A CA 1
ATOM 800 C C . GLU A 1 102 ? -9.756 -6.432 15.833 1.00 97.94 102 GLU A C 1
ATOM 802 O O . GLU A 1 102 ? -9.137 -7.361 16.363 1.00 97.94 102 GLU A O 1
ATOM 807 N N . TYR A 1 103 ? -9.182 -5.287 15.494 1.00 97.81 103 TYR A N 1
ATOM 808 C CA . TYR A 1 103 ? -7.827 -4.908 15.853 1.00 97.81 103 TYR A CA 1
ATOM 809 C C . TYR A 1 103 ? -7.744 -3.393 15.977 1.00 97.81 103 TYR A C 1
ATOM 811 O O . TYR A 1 103 ? -8.590 -2.672 15.452 1.00 97.81 103 TYR A O 1
ATOM 819 N N . ASP A 1 104 ? -6.721 -2.906 16.659 1.00 97.94 104 ASP A N 1
ATOM 820 C CA . ASP A 1 104 ? -6.437 -1.482 16.722 1.00 97.94 104 ASP A CA 1
ATOM 821 C C . ASP A 1 104 ? -5.283 -1.147 15.773 1.00 97.94 104 ASP A C 1
ATOM 823 O O . ASP A 1 104 ? -4.237 -1.800 15.795 1.00 97.94 104 ASP A O 1
ATOM 827 N N . LEU A 1 105 ? -5.481 -0.140 14.926 1.00 97.81 105 LEU A N 1
ATOM 828 C CA . LEU A 1 105 ? -4.449 0.454 14.086 1.00 97.81 105 LEU A CA 1
ATOM 829 C C . LEU A 1 105 ? -3.698 1.509 14.896 1.00 97.81 105 LEU A C 1
ATOM 831 O O . LEU A 1 105 ? -4.326 2.367 15.516 1.00 97.81 105 LEU A O 1
ATOM 835 N N . ILE A 1 106 ? -2.366 1.448 14.878 1.00 97.69 106 ILE A N 1
ATOM 836 C CA . ILE A 1 106 ? -1.517 2.315 15.697 1.00 97.69 106 ILE A CA 1
ATOM 837 C C . ILE A 1 106 ? -0.612 3.129 14.784 1.00 97.69 106 ILE A C 1
ATOM 839 O O . ILE A 1 106 ? 0.252 2.598 14.079 1.00 97.69 106 ILE A O 1
ATOM 843 N N . LEU A 1 107 ? -0.838 4.436 14.797 1.00 96.81 107 LEU A N 1
ATOM 844 C CA . LEU A 1 107 ? -0.232 5.410 13.902 1.00 96.81 107 LEU A CA 1
ATOM 845 C C . LEU A 1 107 ? 0.617 6.387 14.705 1.00 96.81 107 LEU A C 1
ATOM 847 O O . LEU A 1 107 ? 0.267 6.751 15.821 1.00 96.81 107 LEU A O 1
ATOM 851 N N . CYS A 1 108 ? 1.707 6.855 14.115 1.00 95.06 108 CYS A N 1
ATOM 852 C CA . CYS A 1 108 ? 2.419 8.029 14.592 1.00 95.06 108 CYS A CA 1
ATOM 853 C C . CYS A 1 108 ? 1.982 9.222 13.741 1.00 95.06 108 CYS A C 1
ATOM 855 O O . CYS A 1 108 ? 2.062 9.164 12.511 1.00 95.06 108 CYS A O 1
ATOM 857 N N . THR A 1 109 ? 1.508 10.283 14.383 1.00 94.19 109 THR A N 1
ATOM 858 C CA . THR A 1 109 ? 1.156 11.545 13.715 1.00 94.19 109 THR A CA 1
ATOM 859 C C . THR A 1 109 ? 2.406 12.363 13.384 1.00 94.19 109 THR A C 1
ATOM 861 O O . THR A 1 109 ? 3.484 12.120 13.928 1.00 94.19 109 THR A O 1
ATOM 864 N N . ASP A 1 110 ? 2.265 13.360 12.517 1.00 90.62 110 ASP A N 1
ATOM 865 C CA . ASP A 1 110 ? 3.292 14.373 12.228 1.00 90.62 110 ASP A CA 1
ATOM 866 C C . ASP A 1 110 ? 3.808 15.113 13.478 1.00 90.62 110 ASP A C 1
ATOM 868 O O . ASP A 1 110 ? 4.966 15.517 13.536 1.00 90.62 110 ASP A O 1
ATOM 872 N N . LYS A 1 111 ? 2.981 15.205 14.525 1.00 89.75 111 LYS A N 1
ATOM 873 C CA . LYS A 1 111 ? 3.335 15.770 15.840 1.00 89.75 111 LYS A CA 1
ATOM 874 C C . LYS A 1 111 ? 4.111 14.805 16.748 1.00 89.75 111 LYS A C 1
ATOM 876 O O . LYS A 1 111 ? 4.381 15.137 17.899 1.00 89.75 111 LYS A O 1
ATOM 881 N N . GLY A 1 112 ? 4.425 13.594 16.284 1.00 90.25 112 GLY A N 1
ATOM 882 C CA . GLY A 1 112 ? 5.107 12.565 17.078 1.00 90.25 112 GLY A CA 1
ATOM 883 C C . GLY A 1 112 ? 4.227 11.893 18.139 1.00 90.25 112 GLY A C 1
ATOM 884 O O . GLY A 1 112 ? 4.737 11.157 18.983 1.00 90.25 112 GLY A O 1
ATOM 885 N N . ILE A 1 113 ? 2.911 12.131 18.110 1.00 93.00 113 ILE A N 1
ATOM 886 C CA . ILE A 1 113 ? 1.950 11.539 19.046 1.00 93.00 113 ILE A CA 1
ATOM 887 C C . ILE A 1 113 ? 1.398 10.242 18.455 1.00 93.00 113 ILE A C 1
ATOM 889 O O . ILE A 1 113 ? 1.046 10.201 17.270 1.00 93.00 113 ILE A O 1
ATOM 893 N N . MET A 1 114 ? 1.299 9.202 19.285 1.00 96.06 114 MET A N 1
ATOM 894 C CA . MET A 1 114 ? 0.672 7.938 18.910 1.00 96.06 114 MET A CA 1
ATOM 895 C C . MET A 1 114 ? -0.849 8.075 18.910 1.00 96.06 114 MET A C 1
ATOM 897 O O . MET A 1 114 ? -1.445 8.449 19.920 1.00 96.06 114 MET A O 1
ATOM 901 N N . LEU A 1 115 ? -1.463 7.727 17.785 1.00 96.62 115 LEU A N 1
ATOM 902 C CA . LEU A 1 115 ? -2.903 7.626 17.610 1.00 96.62 115 LEU A CA 1
ATOM 903 C C . LEU A 1 115 ? -3.302 6.154 17.501 1.00 96.62 115 LEU A C 1
ATOM 905 O O . LEU A 1 115 ? -2.633 5.369 16.825 1.00 96.62 115 LEU A O 1
ATOM 909 N N . LYS A 1 116 ? -4.405 5.787 18.149 1.00 97.25 116 LYS A N 1
ATOM 910 C CA . LYS A 1 116 ? -4.980 4.444 18.111 1.00 97.25 116 LYS A CA 1
ATOM 911 C C . LYS A 1 116 ? -6.444 4.513 17.705 1.00 97.25 116 LYS A C 1
ATOM 913 O O . LYS A 1 116 ? -7.234 5.171 18.370 1.00 97.25 116 LYS A O 1
ATOM 918 N N . GLU A 1 117 ? -6.810 3.760 16.674 1.00 97.44 117 GLU A N 1
ATOM 919 C CA . GLU A 1 117 ? -8.194 3.658 16.210 1.00 97.44 117 GLU A CA 1
ATOM 920 C C . GLU A 1 117 ? -8.569 2.210 15.902 1.00 97.44 117 GLU A C 1
ATOM 922 O O . GLU A 1 117 ? -7.786 1.449 15.331 1.00 97.44 117 GLU A O 1
ATOM 927 N N . THR A 1 118 ? -9.777 1.812 16.298 1.00 97.56 118 THR A N 1
ATOM 928 C CA . THR A 1 118 ? -10.252 0.439 16.111 1.00 97.56 118 THR A CA 1
ATOM 929 C C . THR A 1 118 ? -10.705 0.210 14.673 1.00 97.56 118 THR A C 1
ATOM 931 O O . THR A 1 118 ? -11.431 1.010 14.082 1.00 97.56 118 THR A O 1
ATOM 934 N N . VAL A 1 119 ? -10.319 -0.936 14.122 1.00 97.81 119 VAL A N 1
ATOM 935 C CA . VAL A 1 119 ? -10.796 -1.450 12.845 1.00 97.81 119 VAL A CA 1
ATOM 936 C C . VAL A 1 119 ? -11.568 -2.739 13.096 1.00 97.81 119 VAL A C 1
ATOM 938 O O . VAL A 1 119 ? -11.040 -3.707 13.643 1.00 97.81 119 VAL A O 1
ATOM 941 N N . ALA A 1 120 ? -12.828 -2.756 12.670 1.00 97.12 120 ALA A N 1
ATOM 942 C CA . ALA A 1 120 ? -13.707 -3.910 12.770 1.00 97.12 120 ALA A CA 1
ATOM 943 C C . ALA A 1 120 ? -14.025 -4.476 11.384 1.00 97.12 120 ALA A C 1
ATOM 945 O O . ALA A 1 120 ? -14.290 -3.736 10.431 1.00 97.12 120 ALA A O 1
ATOM 946 N N . MET A 1 121 ? -14.049 -5.803 11.281 1.00 94.81 121 MET A N 1
ATOM 947 C CA . MET A 1 121 ? -14.432 -6.524 10.069 1.00 94.81 121 MET A CA 1
ATOM 948 C C . MET A 1 121 ? -15.498 -7.557 10.413 1.00 94.81 121 MET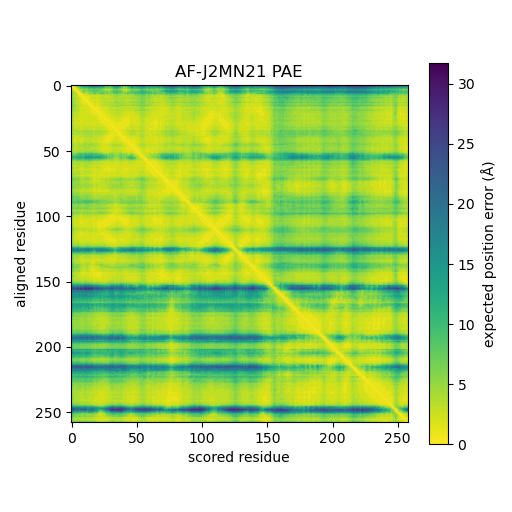 A C 1
ATOM 950 O O . MET A 1 121 ? -15.341 -8.312 11.367 1.00 94.81 121 MET A O 1
ATOM 954 N N . TYR A 1 122 ? -16.590 -7.605 9.659 1.00 94.19 122 TYR A N 1
ATOM 955 C CA . TYR A 1 122 ? -17.674 -8.554 9.924 1.00 94.19 122 TYR A CA 1
ATOM 956 C C . TYR A 1 122 ? -18.468 -8.865 8.660 1.00 94.19 122 TYR A C 1
ATOM 958 O O . TYR A 1 122 ? -18.545 -8.057 7.730 1.00 94.19 122 TYR A O 1
ATOM 966 N N . TYR A 1 123 ? -19.059 -10.055 8.619 1.00 92.75 123 TYR A N 1
ATOM 967 C CA . TYR A 1 123 ? -19.879 -10.497 7.500 1.00 92.75 123 TYR A CA 1
ATOM 968 C C . TYR A 1 123 ? -21.297 -9.921 7.576 1.00 92.75 123 TYR A C 1
ATOM 970 O O . TYR A 1 123 ? -21.941 -9.975 8.620 1.00 92.75 123 TYR A O 1
ATOM 978 N N . VAL A 1 124 ? -21.808 -9.395 6.460 1.00 90.19 124 VAL A N 1
ATOM 979 C CA . VAL A 1 124 ? -23.195 -8.924 6.336 1.00 90.19 124 VAL A CA 1
ATOM 980 C C . VAL A 1 124 ? -23.916 -9.794 5.313 1.00 90.19 124 VAL A C 1
ATOM 982 O O . VAL A 1 124 ? -23.930 -9.472 4.121 1.00 90.19 124 VAL A O 1
ATOM 985 N N . GLY A 1 125 ? -24.494 -10.900 5.789 1.00 81.50 125 GLY A N 1
ATOM 986 C CA . GLY A 1 125 ? -25.222 -11.871 4.966 1.00 81.50 125 GLY A CA 1
ATOM 987 C C . GLY A 1 125 ? -26.521 -11.302 4.403 1.00 81.50 125 GLY A C 1
ATOM 988 O O . GLY A 1 125 ? -26.667 -11.205 3.189 1.00 81.50 125 GLY A O 1
ATOM 989 N N . ASP A 1 126 ? -27.395 -10.818 5.282 1.00 76.75 126 ASP A N 1
ATOM 990 C CA . ASP A 1 126 ? -28.813 -10.563 4.971 1.00 76.75 126 ASP A CA 1
ATOM 991 C C . ASP A 1 126 ? -29.075 -9.384 4.021 1.00 76.75 126 ASP A C 1
ATOM 993 O O . ASP A 1 126 ? -30.183 -9.225 3.521 1.00 76.75 126 ASP A O 1
ATOM 997 N N . LYS A 1 127 ? -28.071 -8.532 3.768 1.00 77.00 127 LYS A N 1
ATOM 998 C CA . LYS A 1 127 ? -28.217 -7.349 2.896 1.00 77.00 127 LYS A CA 1
ATOM 999 C C . LYS A 1 127 ? -27.306 -7.365 1.679 1.00 77.00 127 LYS A C 1
ATOM 1001 O O . LYS A 1 127 ? -27.722 -6.984 0.593 1.00 77.00 127 LYS A O 1
ATOM 1006 N N . THR A 1 128 ? -26.035 -7.712 1.871 1.00 82.06 128 THR A N 1
ATOM 1007 C CA . THR A 1 128 ? -24.996 -7.465 0.854 1.00 82.06 128 THR A CA 1
ATOM 1008 C C . THR A 1 128 ? -24.119 -8.670 0.545 1.00 82.06 128 THR A C 1
ATOM 1010 O O . THR A 1 128 ? -23.257 -8.560 -0.322 1.00 82.06 128 THR A O 1
ATOM 1013 N N . ASN A 1 129 ? -24.301 -9.784 1.261 1.00 86.69 129 ASN A N 1
ATOM 1014 C CA . ASN A 1 129 ? -23.534 -11.021 1.119 1.00 86.69 129 ASN A CA 1
ATOM 1015 C C . ASN A 1 129 ? -22.004 -10.802 1.033 1.00 86.69 129 ASN A C 1
ATOM 1017 O O . ASN A 1 129 ? -21.320 -11.386 0.194 1.00 86.69 129 ASN A O 1
ATOM 1021 N N . ARG A 1 130 ? -21.468 -9.893 1.863 1.00 87.94 130 ARG A N 1
ATOM 1022 C CA . ARG A 1 130 ? -20.050 -9.487 1.842 1.00 87.94 130 ARG A CA 1
ATOM 1023 C C . ARG A 1 130 ? -19.541 -9.094 3.222 1.00 87.94 130 ARG A C 1
ATOM 1025 O O . ARG A 1 130 ? -20.312 -8.654 4.075 1.00 87.94 130 ARG A O 1
ATOM 1032 N N . HIS A 1 131 ? -18.227 -9.161 3.402 1.00 91.44 131 HIS A N 1
ATOM 1033 C CA . HIS A 1 131 ? -17.545 -8.583 4.556 1.00 91.44 131 HIS A CA 1
ATOM 1034 C C . HIS A 1 131 ? -17.512 -7.059 4.457 1.00 91.44 131 HIS A C 1
ATOM 1036 O O . HIS A 1 131 ? -17.146 -6.494 3.423 1.00 91.44 131 HIS A O 1
ATOM 1042 N N . ARG A 1 132 ? -17.896 -6.393 5.545 1.00 91.00 132 ARG A N 1
ATOM 1043 C CA . ARG A 1 132 ? -17.707 -4.959 5.746 1.00 91.00 132 ARG A CA 1
ATOM 1044 C C . ARG A 1 132 ? -16.472 -4.712 6.593 1.00 91.00 132 ARG A C 1
ATOM 1046 O O . ARG A 1 132 ? -16.129 -5.518 7.452 1.00 91.00 132 ARG A O 1
ATOM 1053 N N . VAL A 1 133 ? -15.856 -3.565 6.342 1.00 92.56 133 VAL A N 1
ATOM 1054 C CA . VAL A 1 133 ? -14.775 -2.998 7.140 1.00 92.56 133 VAL A CA 1
ATOM 1055 C C . VAL A 1 133 ? -15.246 -1.649 7.644 1.00 92.56 133 VAL A C 1
ATOM 1057 O O . VAL A 1 133 ? -15.827 -0.876 6.880 1.00 92.56 133 VAL A O 1
ATOM 1060 N N . VAL A 1 134 ? -14.995 -1.390 8.918 1.00 95.06 134 VAL A N 1
ATOM 1061 C CA . VAL A 1 134 ? -15.346 -0.157 9.611 1.00 95.06 134 VAL A CA 1
ATOM 1062 C C . VAL A 1 134 ? -14.107 0.307 10.370 1.00 95.06 134 VAL A C 1
ATOM 1064 O O . VAL A 1 134 ? -13.522 -0.480 11.108 1.00 95.06 134 VAL A O 1
ATOM 1067 N N . VAL A 1 135 ? -13.689 1.553 10.155 1.00 96.44 135 VAL A N 1
ATOM 1068 C CA . VAL A 1 135 ? -12.505 2.164 10.782 1.00 96.44 135 VAL A CA 1
ATOM 1069 C C . VAL A 1 135 ? -12.996 3.314 11.652 1.00 96.44 135 VAL A C 1
ATOM 1071 O O . VAL A 1 135 ? -13.728 4.163 11.148 1.00 96.44 135 VAL A O 1
ATOM 1074 N N . SER A 1 136 ? -12.636 3.319 12.935 1.00 95.38 136 SER A N 1
ATOM 1075 C CA . SER A 1 136 ? -13.095 4.254 13.983 1.00 95.38 136 SER A CA 1
ATOM 1076 C C . SER A 1 136 ? -14.581 4.203 14.351 1.00 95.38 136 SER A C 1
ATOM 1078 O O . SER A 1 136 ? -14.939 4.629 15.440 1.00 95.38 136 SER A O 1
ATOM 1080 N N . GLY A 1 137 ? -15.439 3.628 13.506 1.00 93.19 137 GLY A N 1
ATOM 1081 C CA . GLY A 1 137 ? -16.878 3.556 13.753 1.00 93.19 137 GLY A CA 1
ATOM 1082 C C . GLY A 1 137 ? -17.693 3.845 12.495 1.00 93.19 137 GLY A C 1
ATOM 1083 O O . GLY A 1 137 ? -17.190 3.737 11.375 1.00 93.19 137 GLY A O 1
ATOM 1084 N N . ALA A 1 138 ? -18.976 4.152 12.681 1.00 91.44 138 ALA A N 1
ATOM 1085 C CA . ALA A 1 138 ? -19.923 4.428 11.600 1.00 91.44 138 ALA A CA 1
ATOM 1086 C C . ALA A 1 138 ? -20.484 5.863 11.629 1.00 91.44 138 ALA A C 1
ATOM 1088 O O . ALA A 1 138 ? -21.429 6.154 10.894 1.00 91.44 138 ALA A O 1
ATOM 1089 N N . GLU A 1 139 ? -19.918 6.737 12.457 1.00 92.44 139 GLU A N 1
ATOM 1090 C CA . GLU A 1 139 ? -20.321 8.131 12.595 1.00 92.44 139 GLU A CA 1
ATOM 1091 C C . GLU A 1 139 ? -19.691 9.012 11.506 1.00 92.44 139 GLU A C 1
ATOM 1093 O O . GLU A 1 139 ? -18.766 8.628 10.779 1.00 92.44 139 GLU A O 1
ATOM 1098 N N . LYS A 1 140 ? -20.198 10.240 11.367 1.00 90.56 140 LYS A N 1
ATOM 1099 C CA . LYS A 1 140 ? -19.612 11.220 10.446 1.00 90.56 140 LYS A CA 1
ATOM 1100 C C . LYS A 1 140 ? -18.174 11.538 10.881 1.00 90.56 140 LYS A C 1
ATOM 1102 O O . LYS A 1 140 ? -17.946 11.903 12.025 1.00 90.56 140 LYS A O 1
ATOM 1107 N N . GLY A 1 141 ? -17.225 11.423 9.950 1.00 89.81 141 GLY A N 1
ATOM 1108 C CA . GLY A 1 141 ? -15.789 11.604 10.211 1.00 89.81 141 GLY A CA 1
ATOM 1109 C C . GLY A 1 141 ? -15.034 10.302 10.512 1.00 89.81 141 GLY A C 1
ATOM 1110 O O . GLY A 1 141 ? -13.800 10.300 10.574 1.00 89.81 141 GLY A O 1
ATOM 1111 N N . ASP A 1 142 ? -15.740 9.177 10.647 1.00 94.00 142 ASP A N 1
ATOM 1112 C CA . ASP A 1 142 ? -15.147 7.837 10.621 1.00 94.00 142 ASP A CA 1
ATOM 1113 C C . ASP A 1 142 ? -14.802 7.386 9.189 1.00 94.00 142 ASP A C 1
ATOM 1115 O O . ASP A 1 142 ? -15.051 8.075 8.195 1.00 94.00 142 ASP A O 1
ATOM 1119 N N . GLY A 1 143 ? -14.215 6.193 9.075 1.00 94.75 143 GLY A N 1
ATOM 1120 C CA . GLY A 1 143 ? -13.802 5.589 7.812 1.00 94.75 143 GLY A CA 1
ATOM 1121 C C . GLY A 1 143 ? -12.290 5.601 7.605 1.00 94.75 143 GLY A C 1
ATOM 1122 O O . GLY A 1 143 ? -11.510 5.807 8.529 1.00 94.75 143 GLY A O 1
ATOM 1123 N N . ASN A 1 144 ? -11.854 5.304 6.383 1.00 96.31 144 ASN A N 1
ATOM 1124 C CA . ASN A 1 144 ? -10.431 5.126 6.102 1.00 96.31 144 ASN A CA 1
ATOM 1125 C C . ASN A 1 144 ? -9.634 6.428 6.280 1.00 96.31 144 ASN A C 1
ATOM 1127 O O . ASN A 1 144 ? -10.075 7.502 5.865 1.00 96.31 144 ASN A O 1
ATOM 1131 N N . PHE A 1 145 ? -8.419 6.297 6.806 1.00 96.69 145 PHE A N 1
ATOM 1132 C CA . PHE A 1 145 ? -7.441 7.383 6.878 1.00 96.69 145 PHE A CA 1
ATOM 1133 C C . PHE A 1 145 ? -6.912 7.766 5.492 1.00 96.69 145 PHE A C 1
ATOM 1135 O O . PHE A 1 145 ? -6.857 6.930 4.586 1.00 96.69 145 PHE A O 1
ATOM 1142 N N . ALA A 1 146 ? -6.468 9.014 5.336 1.00 94.62 146 ALA A N 1
ATOM 1143 C CA . ALA A 1 146 ? -5.804 9.480 4.121 1.00 94.62 146 ALA A CA 1
ATOM 1144 C C . ALA A 1 146 ? -4.308 9.112 4.150 1.00 94.62 146 ALA A C 1
ATOM 1146 O O . ALA A 1 146 ? -3.506 9.792 4.784 1.00 94.62 146 ALA A O 1
ATOM 1147 N N . TYR A 1 147 ? -3.929 8.022 3.478 1.00 94.75 147 TYR A N 1
ATOM 1148 C CA . TYR A 1 147 ? -2.536 7.570 3.387 1.00 94.75 147 TYR A CA 1
ATOM 1149 C C . TYR A 1 147 ? -2.334 6.692 2.150 1.00 94.75 147 TYR A C 1
ATOM 1151 O O . TYR A 1 147 ? -3.190 5.868 1.815 1.00 94.75 147 TYR A O 1
ATOM 1159 N N . ASN A 1 148 ? -1.202 6.848 1.465 1.00 95.31 148 ASN A N 1
ATOM 1160 C CA . ASN A 1 148 ? -0.920 6.046 0.279 1.00 95.31 148 ASN A CA 1
ATOM 1161 C C . ASN A 1 148 ? -0.584 4.607 0.673 1.00 95.31 148 ASN A C 1
ATOM 1163 O O . ASN A 1 148 ? 0.190 4.360 1.601 1.00 95.31 148 ASN A O 1
ATOM 1167 N N . THR A 1 149 ? -1.121 3.648 -0.076 1.00 95.62 149 THR A N 1
ATOM 1168 C CA . THR A 1 149 ? -0.804 2.229 0.099 1.00 95.62 149 THR A CA 1
ATOM 1169 C C . THR A 1 149 ? -0.660 1.545 -1.243 1.00 95.62 149 THR A C 1
ATOM 1171 O O . THR A 1 149 ? -1.393 1.830 -2.182 1.00 95.62 149 THR A O 1
ATOM 1174 N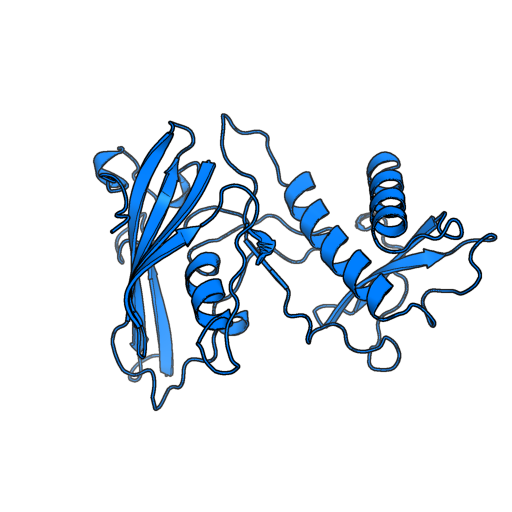 N . SER A 1 150 ? 0.251 0.592 -1.350 1.00 93.44 150 SER A N 1
ATOM 1175 C CA . SER A 1 150 ? 0.358 -0.222 -2.555 1.00 93.44 150 SER A CA 1
ATOM 1176 C C . SER A 1 150 ? 0.697 -1.636 -2.162 1.00 93.44 150 SER A C 1
ATOM 1178 O O . SER A 1 150 ? 1.755 -1.856 -1.588 1.00 93.44 150 SER A O 1
ATOM 1180 N N . PHE A 1 151 ? -0.176 -2.570 -2.526 1.00 90.06 151 PHE A N 1
ATOM 1181 C CA . PHE A 1 151 ? 0.093 -3.990 -2.403 1.00 90.06 151 PHE A CA 1
ATOM 1182 C C . PHE A 1 151 ? 0.607 -4.561 -3.727 1.00 90.06 151 PHE A C 1
ATOM 1184 O O . PHE A 1 151 ? -0.097 -4.501 -4.744 1.00 90.06 151 PHE A O 1
ATOM 1191 N N . LEU A 1 152 ? 1.807 -5.139 -3.720 1.00 85.12 152 LEU A N 1
ATOM 1192 C CA . LEU A 1 152 ? 2.379 -5.836 -4.867 1.00 85.12 152 LEU A CA 1
ATOM 1193 C C . LEU A 1 152 ? 2.397 -7.347 -4.620 1.00 85.12 152 LEU A C 1
ATOM 1195 O O . LEU A 1 152 ? 3.288 -7.908 -3.991 1.00 85.12 152 LEU A O 1
ATOM 1199 N N . ASN A 1 153 ? 1.418 -8.045 -5.194 1.00 75.56 153 ASN A N 1
ATOM 1200 C CA . ASN A 1 153 ? 1.469 -9.500 -5.260 1.00 75.56 153 ASN A CA 1
ATOM 1201 C C . ASN A 1 153 ? 2.380 -9.930 -6.416 1.00 75.56 153 ASN A C 1
ATOM 1203 O O . ASN A 1 153 ? 2.016 -9.740 -7.575 1.00 75.56 153 ASN A O 1
ATOM 1207 N N . LEU A 1 154 ? 3.504 -10.579 -6.107 1.00 61.22 154 LEU A N 1
ATOM 1208 C CA . LEU A 1 154 ? 4.462 -11.087 -7.101 1.00 61.22 154 LEU A CA 1
ATOM 1209 C C . LEU A 1 154 ? 3.854 -12.106 -8.088 1.00 61.22 154 LEU A C 1
ATOM 1211 O O . LEU A 1 154 ? 4.428 -12.360 -9.138 1.00 61.22 154 LEU A O 1
ATOM 1215 N N . LYS A 1 155 ? 2.656 -12.650 -7.813 1.00 54.75 155 LYS A N 1
ATOM 1216 C CA . LYS A 1 155 ? 1.884 -13.452 -8.784 1.00 54.75 155 LYS A CA 1
ATOM 1217 C C . LYS A 1 155 ? 1.339 -12.649 -9.973 1.00 54.75 155 LYS A C 1
ATOM 1219 O O . LYS A 1 155 ? 0.752 -13.249 -10.865 1.00 54.75 155 LYS A O 1
ATOM 1224 N N . ARG A 1 156 ? 1.440 -11.315 -9.969 1.00 53.41 156 ARG A N 1
ATOM 1225 C CA . ARG A 1 156 ? 0.917 -10.445 -11.040 1.00 53.41 156 ARG A CA 1
ATOM 1226 C C . ARG A 1 156 ? 1.922 -10.131 -12.145 1.00 53.41 156 ARG A C 1
ATOM 1228 O O . ARG A 1 156 ? 1.618 -9.314 -13.004 1.00 53.41 156 ARG A O 1
ATOM 1235 N N . LEU A 1 157 ? 3.070 -10.791 -12.166 1.00 57.44 157 LEU A N 1
ATOM 1236 C CA . LEU A 1 157 ? 4.029 -10.643 -13.255 1.00 57.44 157 LEU A CA 1
ATOM 1237 C C . LEU A 1 157 ? 3.902 -11.872 -14.148 1.00 57.44 157 LEU A C 1
ATOM 1239 O O . LEU A 1 157 ? 4.737 -12.771 -14.145 1.00 57.44 157 LEU A O 1
ATOM 1243 N N . TYR A 1 158 ? 2.760 -11.945 -14.842 1.00 65.25 158 TYR A N 1
ATOM 1244 C CA . TYR A 1 158 ? 2.606 -12.867 -15.963 1.00 65.25 158 TYR A CA 1
ATOM 1245 C C . TYR A 1 158 ? 3.789 -12.643 -16.909 1.00 65.25 158 TYR A C 1
ATOM 1247 O O . TYR A 1 158 ? 4.122 -11.479 -17.165 1.00 65.25 158 TYR A O 1
ATOM 1255 N N . PRO A 1 159 ? 4.439 -13.700 -17.420 1.00 67.56 159 PRO A N 1
ATOM 1256 C CA . PRO A 1 159 ? 5.385 -13.553 -18.516 1.00 67.56 159 PRO A CA 1
ATOM 1257 C C . PRO A 1 159 ? 4.780 -12.667 -19.605 1.00 67.56 159 PRO A C 1
ATOM 1259 O O . PRO A 1 159 ? 3.578 -12.738 -19.853 1.00 67.56 159 PRO A O 1
ATOM 1262 N N . LEU A 1 160 ? 5.579 -11.812 -20.246 1.00 73.19 160 LEU A N 1
ATOM 1263 C CA . LEU A 1 160 ? 5.039 -10.898 -21.260 1.00 73.19 160 LEU A CA 1
ATOM 1264 C C . LEU A 1 160 ? 4.295 -11.629 -22.381 1.00 73.19 160 LEU A C 1
ATOM 1266 O O . LEU A 1 160 ? 3.266 -11.134 -22.832 1.00 73.19 160 LEU A O 1
ATOM 1270 N N . VAL A 1 161 ? 4.759 -12.831 -22.736 1.00 73.56 161 VAL A N 1
ATOM 1271 C CA . VAL A 1 161 ? 4.115 -13.749 -23.691 1.00 73.56 161 VAL A CA 1
ATOM 1272 C C . VAL A 1 161 ? 2.660 -14.093 -23.337 1.00 73.56 161 VAL A C 1
ATOM 1274 O O . VAL A 1 161 ? 1.856 -14.318 -24.236 1.00 73.56 161 VAL A O 1
ATOM 1277 N N . ASP A 1 162 ? 2.296 -14.069 -22.053 1.00 76.69 162 ASP A N 1
ATOM 1278 C CA . ASP A 1 162 ? 0.944 -14.370 -21.567 1.00 76.69 162 ASP A CA 1
ATOM 1279 C C . ASP A 1 162 ? 0.069 -13.106 -21.421 1.00 76.69 162 ASP A C 1
ATOM 1281 O O . ASP A 1 162 ? -1.039 -13.165 -20.881 1.00 76.69 162 ASP A O 1
ATOM 1285 N N . THR A 1 163 ? 0.557 -11.945 -21.874 1.00 80.31 163 THR A N 1
ATOM 1286 C CA . THR A 1 163 ? -0.122 -10.643 -21.763 1.00 80.31 163 THR A CA 1
ATOM 1287 C C . THR A 1 163 ? -0.273 -9.964 -23.123 1.00 80.31 163 THR A C 1
ATOM 1289 O O . THR A 1 163 ? 0.406 -10.302 -24.087 1.00 80.31 163 THR A O 1
ATOM 1292 N N . LYS A 1 164 ? -1.156 -8.966 -23.203 1.00 83.25 164 LYS A N 1
ATOM 1293 C CA . LYS A 1 164 ? -1.287 -8.055 -24.354 1.00 83.25 164 LYS A CA 1
ATOM 1294 C C . LYS A 1 164 ? -0.572 -6.726 -24.108 1.00 83.25 164 LYS A C 1
ATOM 1296 O O . LYS A 1 164 ? -0.913 -5.719 -24.729 1.00 83.25 164 LYS A O 1
ATOM 1301 N N . ALA A 1 165 ? 0.363 -6.703 -23.160 1.00 84.06 165 ALA A N 1
ATOM 1302 C CA . ALA A 1 165 ? 1.106 -5.504 -22.825 1.00 84.06 165 ALA A CA 1
ATOM 1303 C C . ALA A 1 165 ? 2.016 -5.119 -23.988 1.00 84.06 165 ALA A C 1
ATOM 1305 O O . ALA A 1 165 ? 2.702 -5.964 -24.553 1.00 84.06 165 ALA A O 1
ATOM 1306 N N . VAL A 1 166 ? 2.002 -3.840 -24.340 1.00 87.81 166 VAL A N 1
ATOM 1307 C CA . VAL A 1 166 ? 2.804 -3.279 -25.429 1.00 87.81 166 VAL A CA 1
ATOM 1308 C C . VAL A 1 166 ? 3.392 -1.939 -24.986 1.00 87.81 166 VAL A C 1
ATOM 1310 O O . VAL A 1 166 ? 2.888 -1.353 -24.019 1.00 87.81 166 VAL A O 1
ATOM 1313 N N . PRO A 1 167 ? 4.448 -1.446 -25.656 1.00 89.12 167 PRO A N 1
ATOM 1314 C CA . PRO A 1 167 ? 4.960 -0.106 -25.425 1.00 89.12 167 PRO A CA 1
ATOM 1315 C C . PRO A 1 167 ? 3.872 0.946 -25.639 1.00 89.12 167 PRO A C 1
ATOM 1317 O O . PRO A 1 167 ? 3.199 0.957 -26.673 1.00 89.12 167 PRO A O 1
ATOM 1320 N N . ASP A 1 168 ? 3.724 1.837 -24.668 1.00 86.44 168 ASP A N 1
ATOM 1321 C CA . ASP A 1 168 ? 2.802 2.964 -24.724 1.00 86.44 168 ASP A CA 1
ATOM 1322 C C . ASP A 1 168 ? 3.601 4.255 -24.964 1.00 86.44 168 ASP A C 1
ATOM 1324 O O . ASP A 1 168 ? 4.672 4.456 -24.400 1.00 86.44 168 ASP A O 1
ATOM 1328 N N . LYS A 1 169 ? 3.111 5.119 -25.854 1.00 83.88 169 LYS A N 1
ATOM 1329 C CA . LYS A 1 169 ? 3.768 6.385 -26.227 1.00 83.88 169 LYS A CA 1
ATOM 1330 C C . LYS A 1 169 ? 3.013 7.607 -25.704 1.00 83.88 169 LYS A C 1
ATOM 1332 O O . LYS A 1 169 ? 3.240 8.721 -26.171 1.00 83.88 169 LYS A O 1
ATOM 1337 N N . ALA A 1 170 ? 2.058 7.410 -24.797 1.00 84.62 170 ALA A N 1
ATOM 1338 C CA . ALA A 1 170 ? 1.357 8.511 -24.163 1.00 84.62 170 ALA A CA 1
ATOM 1339 C C . ALA A 1 170 ? 2.331 9.355 -23.329 1.00 84.62 170 ALA A C 1
ATOM 1341 O O . ALA A 1 170 ? 2.919 8.857 -22.374 1.00 84.62 170 ALA A O 1
ATOM 1342 N N . ALA A 1 171 ? 2.413 10.656 -23.623 1.00 80.06 171 ALA A N 1
ATOM 1343 C CA . ALA A 1 171 ? 3.301 11.590 -22.920 1.00 80.06 171 ALA A CA 1
ATOM 1344 C C . ALA A 1 171 ? 3.061 11.652 -21.397 1.00 80.06 171 ALA A C 1
ATOM 1346 O O . ALA A 1 171 ? 3.941 12.024 -20.630 1.00 80.06 171 ALA A O 1
ATOM 1347 N N . SER A 1 172 ? 1.872 11.261 -20.925 1.00 82.81 172 SER A N 1
ATOM 1348 C CA . SER A 1 172 ? 1.571 11.140 -19.491 1.00 82.81 172 SER A CA 1
ATOM 1349 C C . SER A 1 172 ? 2.387 10.058 -18.772 1.00 82.81 172 SER A C 1
ATOM 1351 O O . SER A 1 172 ? 2.451 10.068 -17.544 1.00 82.81 172 SER A O 1
ATOM 1353 N N . LEU A 1 173 ? 2.958 9.112 -19.520 1.00 87.38 173 LEU A N 1
ATOM 1354 C CA . LEU A 1 173 ? 3.775 8.011 -19.009 1.00 87.38 173 LEU A CA 1
ATOM 1355 C C . LEU A 1 173 ? 5.275 8.309 -19.085 1.00 87.38 173 LEU A C 1
ATOM 1357 O O . LEU A 1 173 ? 6.070 7.513 -18.581 1.00 87.38 173 LEU A O 1
ATOM 1361 N N . ASP A 1 174 ? 5.655 9.436 -19.689 1.00 87.75 174 ASP A N 1
ATOM 1362 C CA . ASP A 1 174 ? 7.050 9.825 -19.801 1.00 87.75 174 ASP A CA 1
ATOM 1363 C C . ASP A 1 174 ? 7.633 10.129 -18.418 1.00 87.75 174 ASP A C 1
ATOM 1365 O O . ASP A 1 174 ? 6.994 10.700 -17.520 1.00 87.75 174 ASP A O 1
ATOM 1369 N N . LEU A 1 175 ? 8.881 9.707 -18.255 1.00 92.44 175 LEU A N 1
ATOM 1370 C CA . LEU A 1 175 ? 9.688 10.012 -17.088 1.00 92.44 175 LEU A CA 1
ATOM 1371 C C . LEU A 1 175 ? 10.431 11.325 -17.331 1.00 92.44 175 LEU A C 1
ATOM 1373 O O . LEU A 1 175 ? 10.927 11.576 -18.432 1.00 92.44 175 LEU A O 1
ATOM 1377 N N . SER A 1 176 ? 10.540 12.157 -16.296 1.00 93.94 176 SER A N 1
ATOM 1378 C CA . SER A 1 176 ? 11.474 13.282 -16.328 1.00 93.94 176 SER A CA 1
ATOM 1379 C C . SER A 1 176 ? 12.918 12.770 -16.498 1.00 93.94 176 SER A C 1
ATOM 1381 O O . SER A 1 176 ? 13.198 11.610 -16.185 1.00 93.94 176 SER A O 1
ATOM 1383 N N . PRO A 1 177 ? 13.873 13.607 -16.944 1.00 94.38 177 PRO A N 1
ATOM 1384 C CA . PRO A 1 177 ? 15.273 13.188 -17.052 1.00 94.38 177 PRO A CA 1
ATOM 1385 C C . PRO A 1 177 ? 15.855 12.645 -15.736 1.00 94.38 177 PRO A C 1
ATOM 1387 O O . PRO A 1 177 ? 16.631 11.695 -15.754 1.00 94.38 177 PRO A O 1
ATOM 1390 N N . GLU A 1 178 ? 15.443 13.214 -14.600 1.00 95.00 178 GLU A N 1
ATOM 1391 C CA . GLU A 1 178 ? 15.813 12.737 -13.262 1.00 95.00 178 GLU A CA 1
ATOM 1392 C C . GLU A 1 178 ? 15.194 11.362 -12.970 1.00 95.00 178 GLU A C 1
ATOM 1394 O O . GLU A 1 178 ? 15.902 10.428 -12.617 1.00 95.00 178 GLU A O 1
ATOM 1399 N N . GLU A 1 179 ? 13.890 11.197 -13.209 1.00 95.88 179 GLU A N 1
ATOM 1400 C CA . GLU A 1 179 ? 13.189 9.920 -13.020 1.00 95.88 179 GLU A CA 1
ATOM 1401 C C . GLU A 1 179 ? 13.745 8.798 -13.906 1.00 95.88 179 GLU A C 1
ATOM 1403 O O . GLU A 1 179 ? 13.809 7.647 -13.478 1.00 95.88 179 GLU A O 1
ATOM 1408 N N . ALA A 1 180 ? 14.150 9.122 -15.135 1.00 94.69 180 ALA A N 1
ATOM 1409 C CA . ALA A 1 180 ? 14.782 8.177 -16.046 1.00 94.69 180 ALA A CA 1
ATOM 1410 C C . ALA A 1 180 ? 16.181 7.764 -15.557 1.00 94.69 180 ALA A C 1
ATOM 1412 O O . ALA A 1 180 ? 16.533 6.585 -15.634 1.00 94.69 180 ALA A O 1
ATOM 1413 N N . ALA A 1 181 ? 16.959 8.710 -15.018 1.00 94.38 181 ALA A N 1
ATOM 1414 C CA . ALA A 1 181 ? 18.252 8.419 -14.405 1.00 94.38 181 ALA A CA 1
ATOM 1415 C C . ALA A 1 181 ? 18.099 7.543 -13.150 1.00 94.38 181 ALA A C 1
ATOM 1417 O O . ALA A 1 181 ? 18.824 6.560 -13.007 1.00 94.38 181 ALA A O 1
ATOM 1418 N N . ASP A 1 182 ? 17.109 7.831 -12.300 1.00 95.44 182 ASP A N 1
ATOM 1419 C CA . ASP A 1 182 ? 16.800 7.019 -11.118 1.00 95.44 182 ASP A CA 1
ATOM 1420 C C . ASP A 1 182 ? 16.363 5.598 -11.489 1.00 95.44 182 ASP A C 1
ATOM 1422 O O . ASP A 1 182 ? 16.726 4.638 -10.814 1.00 95.44 182 ASP A O 1
ATOM 1426 N N . LEU A 1 183 ? 15.569 5.441 -12.556 1.00 95.19 183 LEU A N 1
ATOM 1427 C CA . LEU A 1 183 ? 15.150 4.127 -13.047 1.00 95.19 183 LEU A CA 1
ATOM 1428 C C . LEU A 1 183 ? 16.356 3.301 -13.498 1.00 95.19 183 LEU A C 1
ATOM 1430 O O . LEU A 1 183 ? 16.455 2.120 -13.160 1.00 95.19 183 LEU A O 1
ATOM 1434 N N . LYS A 1 184 ? 17.276 3.929 -14.236 1.00 93.31 184 LYS A N 1
ATOM 1435 C CA . LYS A 1 184 ? 18.524 3.297 -14.660 1.00 93.31 184 LYS A CA 1
ATOM 1436 C C . LYS A 1 184 ? 19.345 2.856 -13.449 1.00 93.31 184 LYS A C 1
ATOM 1438 O O . LYS A 1 184 ? 19.661 1.675 -13.346 1.00 93.31 184 LYS A O 1
ATOM 1443 N N . ASP A 1 185 ? 19.621 3.767 -12.518 1.00 92.94 185 ASP A N 1
ATOM 1444 C CA . ASP A 1 185 ? 20.385 3.473 -11.299 1.00 92.94 185 ASP A CA 1
ATOM 1445 C C . ASP A 1 185 ? 19.734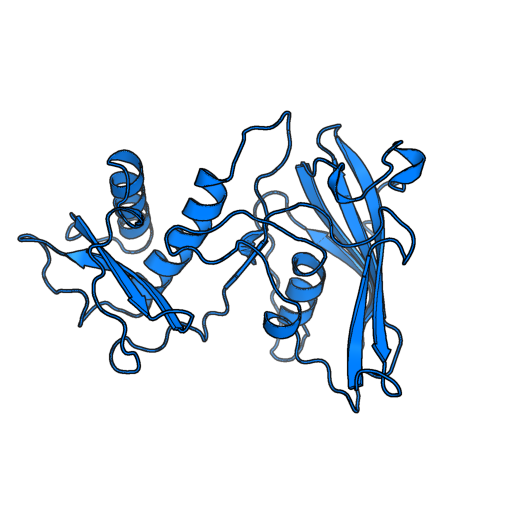 2.356 -10.465 1.00 92.94 185 ASP A C 1
ATOM 1447 O O . ASP A 1 185 ? 20.407 1.430 -10.007 1.00 92.94 185 ASP A O 1
ATOM 1451 N N . TYR A 1 186 ? 18.403 2.371 -10.348 1.00 94.06 186 TYR A N 1
ATOM 1452 C CA . TYR A 1 186 ? 17.638 1.329 -9.668 1.00 94.06 186 TYR A CA 1
ATOM 1453 C C . TYR A 1 186 ? 17.824 -0.052 -10.314 1.00 94.06 186 TYR A C 1
ATOM 1455 O O . TYR A 1 186 ? 18.028 -1.041 -9.604 1.00 94.06 186 TYR A O 1
ATOM 1463 N N . TYR A 1 187 ? 17.782 -0.134 -11.648 1.00 93.12 187 TYR A N 1
ATOM 1464 C CA . TYR A 1 187 ? 18.016 -1.386 -12.372 1.00 93.12 187 TYR A CA 1
ATOM 1465 C C . TYR A 1 187 ? 19.454 -1.871 -12.212 1.00 93.12 187 TYR A C 1
ATOM 1467 O O . TYR A 1 187 ? 19.656 -3.035 -11.875 1.00 93.12 187 TYR A O 1
ATOM 1475 N N . GLU A 1 188 ? 20.437 -0.991 -12.404 1.00 91.44 188 GLU A N 1
ATOM 1476 C CA . GLU A 1 188 ? 21.867 -1.325 -12.337 1.00 91.44 188 GLU A CA 1
ATOM 1477 C C . GLU A 1 188 ? 22.312 -1.722 -10.922 1.00 91.44 188 GLU A C 1
ATOM 1479 O O . GLU A 1 188 ? 23.171 -2.589 -10.757 1.00 91.44 188 GLU A O 1
ATOM 1484 N N . THR A 1 189 ? 21.681 -1.150 -9.891 1.00 91.94 189 THR A N 1
ATOM 1485 C CA . THR A 1 189 ? 21.930 -1.502 -8.487 1.00 91.94 189 THR A CA 1
ATOM 1486 C C . THR A 1 189 ? 21.482 -2.928 -8.160 1.00 91.94 189 THR A C 1
ATOM 1488 O O . THR A 1 189 ? 22.135 -3.618 -7.374 1.00 91.94 189 THR A O 1
ATOM 1491 N N . VAL A 1 190 ? 20.360 -3.386 -8.727 1.00 91.31 190 VAL A N 1
ATOM 1492 C CA . VAL A 1 190 ? 19.803 -4.718 -8.424 1.00 91.31 190 VAL A CA 1
ATOM 1493 C C . VAL A 1 190 ? 20.297 -5.788 -9.395 1.00 91.31 190 VAL A C 1
ATOM 1495 O O . VAL A 1 190 ? 20.573 -6.916 -8.983 1.00 91.31 190 VAL A O 1
ATOM 1498 N N . LEU A 1 191 ? 20.399 -5.448 -10.677 1.00 87.56 191 LEU A N 1
ATOM 1499 C CA . LEU A 1 191 ? 20.893 -6.300 -11.751 1.00 87.56 191 LEU A CA 1
ATOM 1500 C C . LEU A 1 191 ? 22.168 -5.657 -12.304 1.00 87.56 191 LEU A C 1
ATOM 1502 O O . LEU A 1 191 ? 22.063 -4.781 -13.162 1.00 87.56 191 LEU A O 1
ATOM 1506 N N . PRO A 1 192 ? 23.359 -6.085 -11.841 1.00 77.44 192 PRO A N 1
ATOM 1507 C CA . PRO A 1 192 ? 24.628 -5.502 -12.260 1.00 77.44 192 PRO A CA 1
ATOM 1508 C C . PRO A 1 192 ? 24.840 -5.698 -13.766 1.00 77.44 192 PRO A C 1
ATOM 1510 O O . PRO A 1 192 ? 25.283 -6.750 -14.225 1.00 77.44 192 PRO A O 1
ATOM 1513 N N . SER A 1 193 ? 24.478 -4.685 -14.540 1.00 77.75 193 SER A N 1
ATOM 1514 C CA . SER A 1 193 ? 24.586 -4.621 -15.992 1.00 77.75 193 SER A CA 1
ATOM 1515 C C . SER A 1 193 ? 24.829 -3.168 -16.367 1.00 77.75 193 SER A C 1
ATOM 1517 O O . SER A 1 193 ? 24.320 -2.276 -15.704 1.00 77.75 193 SER A O 1
ATOM 1519 N N . THR A 1 194 ? 25.595 -2.921 -17.422 1.00 70.38 194 THR A N 1
ATOM 1520 C CA . THR A 1 194 ? 25.790 -1.574 -17.989 1.00 70.38 194 THR A CA 1
ATOM 1521 C C . THR A 1 194 ? 25.038 -1.399 -19.305 1.00 70.38 194 THR A C 1
ATOM 1523 O O . THR A 1 194 ? 25.247 -0.419 -20.014 1.00 70.38 194 THR A O 1
ATOM 1526 N N . ASP A 1 195 ? 24.210 -2.380 -19.672 1.00 76.31 195 ASP A N 1
ATOM 1527 C CA . ASP A 1 195 ? 23.498 -2.403 -20.951 1.00 76.31 195 ASP A CA 1
ATOM 1528 C C . ASP A 1 195 ? 22.197 -1.566 -20.911 1.00 76.31 195 ASP A C 1
ATOM 1530 O O . ASP A 1 195 ? 21.532 -1.401 -21.935 1.00 76.31 195 ASP A O 1
ATOM 1534 N N . TYR A 1 196 ? 21.809 -1.029 -19.746 1.00 82.94 196 TYR A N 1
ATOM 1535 C CA . TYR A 1 196 ? 20.620 -0.187 -19.608 1.00 82.94 196 TYR A CA 1
ATOM 1536 C C . TYR A 1 196 ? 20.933 1.261 -19.992 1.00 82.94 196 TYR A C 1
ATOM 1538 O O . TYR A 1 196 ? 21.896 1.852 -19.513 1.00 82.94 196 TYR A O 1
ATOM 1546 N N . ASN A 1 197 ? 20.099 1.865 -20.837 1.00 83.62 197 ASN A N 1
ATOM 1547 C CA . ASN A 1 197 ? 20.272 3.263 -21.237 1.00 83.62 197 ASN A CA 1
ATOM 1548 C C . ASN A 1 197 ? 18.935 4.001 -21.264 1.00 83.62 197 ASN A C 1
ATOM 1550 O O . ASN A 1 197 ? 18.730 4.959 -20.524 1.00 83.62 197 ASN A O 1
ATOM 1554 N N . GLN A 1 198 ? 18.000 3.517 -22.079 1.00 88.62 198 GLN A N 1
ATOM 1555 C CA . GLN A 1 198 ? 16.652 4.064 -22.173 1.00 88.62 198 GLN A CA 1
ATOM 1556 C C . GLN A 1 198 ? 15.631 3.010 -21.779 1.00 88.62 198 GLN A C 1
ATOM 1558 O O . GLN A 1 198 ? 15.882 1.811 -21.891 1.00 88.62 198 GLN A O 1
ATOM 1563 N N . PHE A 1 199 ? 14.460 3.475 -21.354 1.00 91.88 199 PHE A N 1
ATOM 1564 C CA . PHE A 1 199 ? 13.338 2.624 -20.998 1.00 91.88 199 PHE A CA 1
ATOM 1565 C C . PHE A 1 199 ? 12.074 3.086 -21.713 1.00 91.88 199 PHE A C 1
ATOM 1567 O O . PHE A 1 199 ? 11.891 4.275 -21.970 1.00 91.88 199 PHE A O 1
ATOM 1574 N N . THR A 1 200 ? 11.182 2.145 -22.001 1.00 91.75 200 THR A N 1
ATOM 1575 C CA . THR A 1 200 ? 9.835 2.420 -22.501 1.00 91.75 200 THR A CA 1
ATOM 1576 C C . THR A 1 200 ? 8.794 1.905 -21.505 1.00 91.75 200 THR A C 1
ATOM 1578 O O . THR A 1 200 ? 8.981 0.820 -20.939 1.00 91.75 200 THR A O 1
ATOM 1581 N N . PRO A 1 201 ? 7.702 2.647 -21.253 1.00 93.69 201 PRO A N 1
ATOM 1582 C CA . PRO A 1 201 ? 6.597 2.133 -20.459 1.00 93.69 201 PRO A CA 1
ATOM 1583 C C . PRO A 1 201 ? 5.865 1.038 -21.245 1.00 93.69 201 PRO A C 1
ATOM 1585 O O . PRO A 1 201 ? 5.425 1.245 -22.373 1.00 93.69 201 PRO A O 1
ATOM 1588 N N . VAL A 1 202 ? 5.708 -0.134 -20.632 1.00 90.06 202 VAL A N 1
ATOM 1589 C CA . VAL A 1 202 ? 4.988 -1.284 -21.193 1.00 90.06 202 VAL A CA 1
ATOM 1590 C C . VAL A 1 202 ? 3.771 -1.563 -20.326 1.00 90.06 202 VAL A C 1
ATOM 1592 O O . VAL A 1 202 ? 3.880 -1.748 -19.109 1.00 90.06 202 VAL A O 1
ATOM 1595 N N . HIS A 1 203 ? 2.593 -1.577 -20.947 1.00 88.75 203 HIS A N 1
ATOM 1596 C CA . HIS A 1 203 ? 1.339 -1.554 -20.207 1.00 88.75 203 HIS A CA 1
ATOM 1597 C C . HIS A 1 203 ? 0.238 -2.395 -20.851 1.00 88.75 203 HIS A C 1
ATOM 1599 O O . HIS A 1 203 ? -0.009 -2.341 -22.052 1.00 88.75 203 HIS A O 1
ATOM 1605 N N . GLU A 1 204 ? -0.482 -3.120 -19.999 1.00 85.56 204 GLU A N 1
ATOM 1606 C CA . GLU A 1 204 ? -1.826 -3.624 -20.247 1.00 85.56 204 GLU A CA 1
ATOM 1607 C C . GLU A 1 204 ? -2.706 -3.258 -19.050 1.00 85.56 204 GLU A C 1
ATOM 1609 O O . GLU A 1 204 ? -2.436 -3.642 -17.905 1.00 85.56 204 GLU A O 1
ATOM 1614 N N . LYS A 1 205 ? -3.790 -2.524 -19.314 1.00 80.25 205 LYS A N 1
ATOM 1615 C CA . LYS A 1 205 ? -4.662 -1.968 -18.276 1.00 80.25 205 LYS A CA 1
ATOM 1616 C C . LYS A 1 205 ? -5.127 -3.026 -17.281 1.00 80.25 205 LYS A C 1
ATOM 1618 O O . LYS A 1 205 ? -5.792 -3.988 -17.644 1.00 80.25 205 LYS A O 1
ATOM 1623 N N . ASN A 1 206 ? -4.851 -2.781 -15.998 1.00 74.19 206 ASN A N 1
ATOM 1624 C CA . ASN A 1 206 ? -5.160 -3.662 -14.861 1.00 74.19 206 ASN A CA 1
ATOM 1625 C C . ASN A 1 206 ? -4.464 -5.035 -14.862 1.00 74.19 206 ASN A C 1
ATOM 1627 O O . ASN A 1 206 ? -4.697 -5.810 -13.931 1.00 74.19 206 ASN A O 1
ATOM 1631 N N . VAL A 1 207 ? -3.620 -5.331 -15.851 1.00 80.19 207 VAL A N 1
ATOM 1632 C CA . VAL A 1 207 ? -2.933 -6.620 -15.986 1.00 80.19 207 VAL A CA 1
ATOM 1633 C C . VAL A 1 207 ? -1.451 -6.459 -15.685 1.00 80.19 207 VAL A C 1
ATOM 1635 O O . VAL A 1 207 ? -0.955 -7.102 -14.761 1.00 80.19 207 VAL A O 1
ATOM 1638 N N . LYS A 1 208 ? -0.763 -5.564 -16.402 1.00 84.81 208 LYS A N 1
ATOM 1639 C CA . LYS A 1 208 ? 0.689 -5.399 -16.311 1.00 84.81 208 LYS A CA 1
ATOM 1640 C C . LYS A 1 208 ? 1.102 -3.945 -16.507 1.00 84.81 208 LYS A C 1
ATOM 1642 O O . LYS A 1 208 ? 0.582 -3.257 -17.375 1.00 84.81 208 LYS A O 1
ATOM 1647 N N . THR A 1 209 ? 2.054 -3.498 -15.698 1.00 89.31 209 THR A N 1
ATOM 1648 C CA . THR A 1 209 ? 2.693 -2.179 -15.789 1.00 89.31 209 THR A CA 1
ATOM 1649 C C . THR A 1 209 ? 4.169 -2.367 -15.484 1.00 89.31 209 THR A C 1
ATOM 1651 O O . THR A 1 209 ? 4.482 -2.817 -14.379 1.00 89.31 209 THR A O 1
ATOM 1654 N N . THR A 1 210 ? 5.052 -2.037 -16.418 1.00 91.50 210 THR A N 1
ATOM 1655 C CA . THR A 1 210 ? 6.500 -2.118 -16.208 1.00 91.50 210 THR A CA 1
ATOM 1656 C C . THR A 1 210 ? 7.241 -1.111 -17.086 1.00 91.50 210 THR A C 1
ATOM 1658 O O . THR A 1 210 ? 6.649 -0.507 -17.980 1.00 91.50 210 THR A O 1
ATOM 1661 N N . PHE A 1 211 ? 8.534 -0.937 -16.834 1.00 92.81 211 PHE A N 1
ATOM 1662 C CA . PHE A 1 211 ? 9.442 -0.195 -17.697 1.00 92.81 211 PHE A CA 1
ATOM 1663 C C . PHE A 1 211 ? 10.450 -1.178 -18.287 1.00 92.81 211 PHE A C 1
ATOM 1665 O O . PHE A 1 211 ? 11.134 -1.883 -17.555 1.00 92.81 211 PHE A O 1
ATOM 1672 N N . ALA A 1 212 ? 10.524 -1.260 -19.609 1.00 90.81 212 ALA A N 1
ATOM 1673 C CA . ALA A 1 212 ? 11.413 -2.192 -20.294 1.00 90.81 212 ALA A CA 1
ATOM 1674 C C . ALA A 1 212 ? 12.586 -1.441 -20.934 1.00 90.81 212 ALA A C 1
ATOM 1676 O O . ALA A 1 212 ? 12.348 -0.368 -21.492 1.00 90.81 212 ALA A O 1
ATOM 1677 N N . PRO A 1 213 ? 13.822 -1.969 -20.890 1.00 89.38 213 PRO A N 1
ATOM 1678 C CA . PRO A 1 213 ? 14.944 -1.370 -21.598 1.00 89.38 213 PRO A CA 1
ATOM 1679 C C . PRO A 1 213 ? 14.708 -1.335 -23.113 1.00 89.38 213 PRO A C 1
ATOM 1681 O O . PRO A 1 213 ? 14.107 -2.243 -23.689 1.00 89.38 213 PRO A O 1
ATOM 1684 N N . VAL A 1 214 ? 15.179 -0.264 -23.752 1.00 87.25 214 VAL A N 1
ATOM 1685 C CA . VAL A 1 214 ? 15.107 -0.020 -25.201 1.00 87.25 214 VAL A CA 1
ATOM 1686 C C . VAL A 1 214 ? 16.309 0.805 -25.678 1.00 87.25 214 VAL A C 1
ATOM 1688 O O . VAL A 1 214 ? 17.050 1.372 -24.874 1.00 87.25 214 VAL A O 1
ATOM 1691 N N . GLY A 1 215 ? 16.469 0.920 -26.999 1.00 80.19 215 GLY A N 1
ATOM 1692 C CA . GLY A 1 215 ? 17.428 1.823 -27.647 1.00 80.19 215 GLY A CA 1
ATOM 1693 C C . GLY A 1 215 ? 18.591 1.104 -28.334 1.00 80.19 215 GLY A C 1
ATOM 1694 O O . GLY A 1 215 ? 18.746 -0.106 -28.217 1.00 80.19 215 GLY A O 1
ATOM 1695 N N . GLU A 1 216 ? 19.420 1.864 -29.056 1.00 68.50 216 GLU A N 1
ATOM 1696 C CA . GLU A 1 216 ? 20.495 1.335 -29.923 1.00 68.50 216 GLU A CA 1
ATOM 1697 C C . GLU A 1 216 ? 21.610 0.580 -29.173 1.00 68.50 216 GLU A C 1
ATOM 1699 O O . GLU A 1 216 ? 22.359 -0.174 -29.786 1.00 68.50 216 GLU A O 1
ATOM 1704 N N . GLY A 1 217 ? 21.711 0.750 -27.849 1.00 68.50 217 GLY A N 1
ATOM 1705 C CA . GLY A 1 217 ? 22.644 0.011 -26.988 1.00 68.50 217 GLY A CA 1
ATOM 1706 C C . GLY A 1 217 ? 22.037 -1.204 -26.276 1.00 68.50 217 GLY A C 1
ATOM 1707 O O . GLY 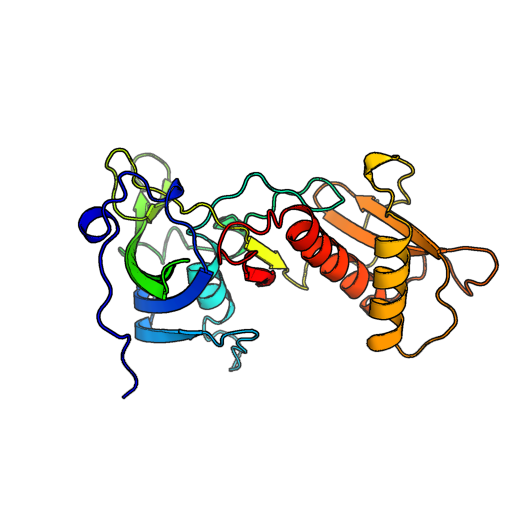A 1 217 ? 22.769 -1.943 -25.620 1.00 68.50 217 GLY A O 1
ATOM 1708 N N . ALA A 1 218 ? 20.722 -1.420 -26.379 1.00 75.62 218 ALA A N 1
ATOM 1709 C CA . ALA A 1 218 ? 20.055 -2.535 -25.718 1.00 75.62 218 ALA A CA 1
ATOM 1710 C C . ALA A 1 218 ? 20.269 -3.835 -26.510 1.00 75.62 218 ALA A C 1
ATOM 1712 O O . ALA A 1 218 ? 20.076 -3.883 -27.724 1.00 75.62 218 ALA A O 1
ATOM 1713 N N . ARG A 1 219 ? 20.646 -4.920 -25.821 1.00 77.69 219 ARG A N 1
ATOM 1714 C CA . ARG A 1 219 ? 20.868 -6.240 -26.452 1.00 77.69 219 ARG A CA 1
ATOM 1715 C C . ARG A 1 219 ? 19.576 -6.959 -26.839 1.00 77.69 219 ARG A C 1
ATOM 1717 O O . ARG A 1 219 ? 19.612 -7.917 -27.605 1.00 77.69 219 ARG A O 1
ATOM 1724 N N . TYR A 1 220 ? 18.466 -6.535 -26.258 1.00 82.06 220 TYR A N 1
ATOM 1725 C CA . TYR A 1 220 ? 17.133 -7.074 -26.458 1.00 82.06 220 TYR A CA 1
ATOM 1726 C C . TYR A 1 220 ? 16.105 -5.979 -26.188 1.00 82.06 220 TYR A C 1
ATOM 1728 O O . TYR A 1 220 ? 16.422 -4.945 -25.600 1.00 82.06 220 TYR A O 1
ATOM 1736 N N . ASP A 1 221 ? 14.879 -6.204 -26.641 1.00 82.62 221 ASP A N 1
ATOM 1737 C CA . ASP A 1 221 ? 13.765 -5.289 -26.451 1.00 82.62 221 ASP A CA 1
ATOM 1738 C C . ASP A 1 221 ? 12.797 -5.789 -25.371 1.00 82.62 221 ASP A C 1
ATOM 1740 O O . ASP A 1 221 ? 12.991 -6.825 -24.725 1.00 82.62 221 ASP A O 1
ATOM 1744 N N . TRP A 1 222 ? 11.711 -5.035 -25.199 1.00 86.25 222 TRP A N 1
ATOM 1745 C CA . TRP A 1 222 ? 10.668 -5.341 -24.236 1.00 86.25 222 TRP A CA 1
ATOM 1746 C C . TRP A 1 222 ? 10.097 -6.755 -24.375 1.00 86.25 222 TRP A C 1
ATOM 1748 O O . TRP A 1 222 ? 9.702 -7.305 -23.360 1.00 86.25 222 TRP A O 1
ATOM 1758 N N . LEU A 1 223 ? 10.084 -7.381 -25.560 1.00 85.12 223 LEU A N 1
ATOM 1759 C CA . LEU A 1 223 ? 9.536 -8.735 -25.738 1.00 85.12 223 LEU A CA 1
ATOM 1760 C C . LEU A 1 223 ? 10.335 -9.803 -24.981 1.00 85.12 223 LEU A C 1
ATOM 1762 O O . LEU A 1 223 ? 9.798 -10.871 -24.688 1.00 85.12 223 LEU A O 1
ATOM 1766 N N . SER A 1 224 ? 11.601 -9.519 -24.671 1.00 85.81 224 SER A N 1
ATOM 1767 C CA . SER A 1 224 ? 12.549 -10.496 -24.129 1.00 85.81 224 SER A CA 1
ATOM 1768 C C . SER A 1 224 ? 13.036 -10.164 -22.718 1.00 85.81 224 SER A C 1
ATOM 1770 O O . SER A 1 224 ? 13.976 -10.802 -22.244 1.00 85.81 224 SER A O 1
ATOM 1772 N N . ILE A 1 225 ? 12.420 -9.191 -22.035 1.00 87.06 225 ILE A N 1
ATOM 1773 C CA . ILE A 1 225 ? 12.817 -8.855 -20.662 1.00 87.06 225 ILE A CA 1
ATOM 1774 C C . ILE A 1 225 ? 12.569 -10.036 -19.726 1.00 87.06 225 ILE A C 1
ATOM 1776 O O . ILE A 1 225 ? 11.576 -10.768 -19.822 1.00 87.06 225 ILE A O 1
ATOM 1780 N N . SER A 1 226 ? 13.479 -10.207 -18.780 1.00 86.38 226 SER A N 1
ATOM 1781 C CA . SER A 1 226 ? 13.362 -11.219 -17.743 1.00 86.38 226 SER A CA 1
ATOM 1782 C C . SER A 1 226 ? 12.242 -10.882 -16.755 1.00 86.38 226 SER A C 1
ATOM 1784 O O . SER A 1 226 ? 11.854 -9.727 -16.570 1.00 86.38 226 SER A O 1
ATOM 1786 N N . SER A 1 227 ? 11.767 -11.888 -16.015 1.00 84.81 227 SER A N 1
ATOM 1787 C CA . SER A 1 227 ? 10.866 -11.649 -14.880 1.00 84.81 227 SER A CA 1
ATOM 1788 C C . SER A 1 227 ? 11.492 -10.738 -13.817 1.00 84.81 227 SER A C 1
ATOM 1790 O O . SER A 1 227 ? 10.768 -10.058 -13.100 1.00 84.81 227 SER A O 1
ATOM 1792 N N . GLY A 1 228 ? 12.825 -10.716 -13.695 1.00 87.44 228 GLY A N 1
ATOM 1793 C CA . GLY A 1 228 ? 13.527 -9.825 -12.772 1.00 87.44 228 GLY A CA 1
ATOM 1794 C C . GLY A 1 228 ? 13.353 -8.358 -13.159 1.00 87.44 228 GLY A C 1
ATOM 1795 O O . GLY A 1 228 ? 12.905 -7.563 -12.341 1.00 87.44 228 GLY A O 1
ATOM 1796 N N . GLU A 1 229 ? 13.634 -8.018 -14.413 1.00 89.44 229 GLU A N 1
ATOM 1797 C CA . GLU A 1 229 ? 13.457 -6.660 -14.942 1.00 89.44 229 GLU A CA 1
ATOM 1798 C 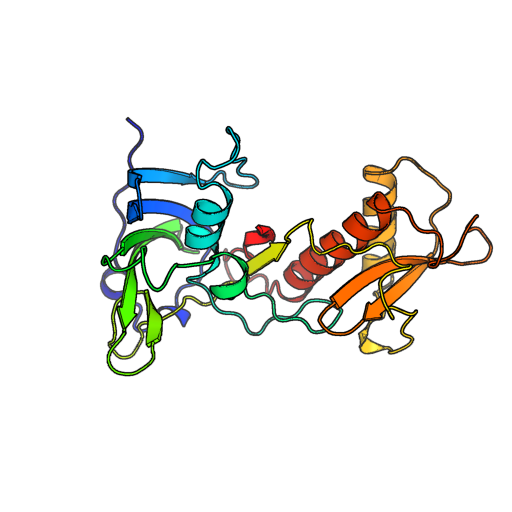C . GLU A 1 229 ? 11.992 -6.232 -14.931 1.00 89.44 229 GLU A C 1
ATOM 1800 O O . GLU A 1 229 ? 11.673 -5.125 -14.510 1.00 89.44 229 GLU A O 1
ATOM 1805 N N . ASP A 1 230 ? 11.082 -7.132 -15.304 1.00 87.62 230 ASP A N 1
ATOM 1806 C CA . ASP A 1 230 ? 9.645 -6.877 -15.225 1.00 87.62 230 ASP A CA 1
ATOM 1807 C C . ASP A 1 230 ? 9.216 -6.505 -13.792 1.00 87.62 230 ASP A C 1
ATOM 1809 O O . ASP A 1 230 ? 8.480 -5.532 -13.594 1.00 87.62 230 ASP A O 1
ATOM 1813 N N . ASN A 1 231 ? 9.734 -7.222 -12.783 1.00 88.06 231 ASN A N 1
ATOM 1814 C CA . ASN A 1 231 ? 9.486 -6.926 -11.370 1.00 88.06 231 ASN A CA 1
ATOM 1815 C C . ASN A 1 231 ? 10.053 -5.563 -10.965 1.00 88.06 231 ASN A C 1
ATOM 1817 O O . ASN A 1 231 ? 9.382 -4.820 -10.247 1.00 88.06 231 ASN A O 1
ATOM 1821 N N . LEU A 1 232 ? 11.273 -5.236 -11.399 1.00 92.06 232 LEU A N 1
ATOM 1822 C CA . LEU A 1 232 ? 11.911 -3.964 -11.071 1.00 92.06 232 LEU A CA 1
ATOM 1823 C C . LEU A 1 232 ? 11.116 -2.790 -11.630 1.00 92.06 232 LEU A C 1
ATOM 1825 O O . LEU A 1 232 ? 10.811 -1.864 -10.883 1.00 92.06 232 LEU A O 1
ATOM 1829 N N . GLY A 1 233 ? 10.679 -2.854 -12.885 1.00 92.75 233 GLY A N 1
ATOM 1830 C CA . GLY A 1 233 ? 9.893 -1.783 -13.494 1.00 92.75 233 GLY A CA 1
ATOM 1831 C C . GLY A 1 233 ? 8.546 -1.601 -12.803 1.00 92.75 233 GLY A C 1
ATOM 1832 O O . GLY A 1 233 ? 8.115 -0.474 -12.546 1.00 92.75 233 GLY A O 1
ATOM 1833 N N . ALA A 1 234 ? 7.906 -2.704 -12.409 1.00 90.69 234 ALA A N 1
ATOM 1834 C CA . ALA A 1 234 ? 6.672 -2.661 -11.637 1.00 90.69 234 ALA A CA 1
ATOM 1835 C C . ALA A 1 234 ? 6.871 -2.071 -10.229 1.00 90.69 234 ALA A C 1
ATOM 1837 O O . ALA A 1 234 ? 6.033 -1.279 -9.791 1.00 90.69 234 ALA A O 1
ATOM 1838 N N . ILE A 1 235 ? 7.947 -2.426 -9.516 1.00 93.31 235 ILE A N 1
ATOM 1839 C CA . ILE A 1 235 ? 8.265 -1.875 -8.187 1.00 93.31 235 ILE A CA 1
ATOM 1840 C C . ILE A 1 235 ? 8.606 -0.390 -8.303 1.00 93.31 235 ILE A C 1
ATOM 1842 O O . ILE A 1 235 ? 8.010 0.424 -7.595 1.00 93.31 235 ILE A O 1
ATOM 1846 N N . PHE A 1 236 ? 9.498 -0.030 -9.227 1.00 94.94 236 PHE A N 1
ATOM 1847 C CA . PHE A 1 236 ? 9.908 1.348 -9.471 1.00 94.94 236 PHE A CA 1
ATOM 1848 C C . PHE A 1 236 ? 8.704 2.237 -9.764 1.00 94.94 236 PHE A C 1
ATOM 1850 O O . PHE A 1 236 ? 8.540 3.270 -9.124 1.00 94.94 236 PHE A O 1
ATOM 1857 N N . ASN A 1 237 ? 7.793 1.795 -10.638 1.00 93.81 237 ASN A N 1
ATOM 1858 C CA . ASN A 1 237 ? 6.549 2.507 -10.918 1.00 93.81 237 ASN A CA 1
ATOM 1859 C C . ASN A 1 237 ? 5.764 2.850 -9.634 1.00 93.81 237 ASN A C 1
ATOM 1861 O O . ASN A 1 237 ? 5.300 3.978 -9.461 1.00 93.81 237 ASN A O 1
ATOM 1865 N N . ARG A 1 238 ? 5.629 1.895 -8.702 1.00 92.62 238 ARG A N 1
ATOM 1866 C CA . ARG A 1 238 ? 4.925 2.138 -7.433 1.00 92.62 238 ARG A CA 1
ATOM 1867 C C . ARG A 1 238 ? 5.664 3.163 -6.590 1.00 92.62 238 ARG A C 1
ATOM 1869 O O . ARG A 1 238 ? 5.036 4.121 -6.146 1.00 92.62 238 ARG A O 1
ATOM 1876 N N . LEU A 1 239 ? 6.969 2.969 -6.395 1.00 94.69 239 LEU A N 1
ATOM 1877 C CA . LEU A 1 239 ? 7.821 3.864 -5.608 1.00 94.69 239 LEU A CA 1
ATOM 1878 C C . LEU A 1 239 ? 7.810 5.288 -6.170 1.00 94.69 239 LEU A C 1
ATOM 1880 O O . LEU A 1 239 ? 7.680 6.247 -5.408 1.00 94.69 239 LEU A O 1
ATOM 1884 N N . LEU A 1 240 ? 7.848 5.426 -7.494 1.00 95.25 240 LEU A N 1
ATOM 1885 C CA . LEU A 1 240 ? 7.766 6.715 -8.156 1.00 95.25 240 LEU A CA 1
ATOM 1886 C C . LEU A 1 240 ? 6.394 7.369 -7.963 1.00 95.25 240 LEU A C 1
ATOM 1888 O O . LEU A 1 240 ? 6.327 8.565 -7.695 1.00 95.25 240 LEU A O 1
ATOM 1892 N N . GLY A 1 241 ? 5.307 6.594 -8.003 1.00 94.62 241 GLY A N 1
ATOM 1893 C CA . GLY A 1 241 ? 3.973 7.072 -7.634 1.00 94.62 241 GLY A CA 1
ATOM 1894 C C . GLY A 1 241 ? 3.941 7.679 -6.230 1.00 94.62 241 GLY A C 1
ATOM 1895 O O . GLY A 1 241 ? 3.473 8.806 -6.049 1.00 94.62 241 GLY A O 1
ATOM 1896 N N . PHE A 1 242 ? 4.500 6.972 -5.238 1.00 94.50 242 PHE A N 1
ATOM 1897 C CA . PHE A 1 242 ? 4.653 7.524 -3.890 1.00 94.50 242 PHE A CA 1
ATOM 1898 C C . PHE A 1 242 ? 5.456 8.825 -3.943 1.00 94.50 242 PHE A C 1
ATOM 1900 O O . PHE A 1 242 ? 4.989 9.842 -3.436 1.00 94.50 242 PHE A O 1
ATOM 1907 N N . ARG A 1 243 ? 6.627 8.843 -4.591 1.00 93.25 243 ARG A N 1
ATOM 1908 C CA . ARG A 1 243 ? 7.470 10.045 -4.684 1.00 93.25 243 ARG A CA 1
ATOM 1909 C C . ARG A 1 243 ? 6.741 11.240 -5.305 1.00 93.25 243 ARG A C 1
ATOM 1911 O O . ARG A 1 243 ? 6.723 12.298 -4.688 1.00 93.25 243 ARG A O 1
ATOM 1918 N N . ARG A 1 244 ? 6.087 11.073 -6.459 1.00 92.38 244 ARG A N 1
ATOM 1919 C CA . ARG A 1 244 ? 5.308 12.130 -7.136 1.00 92.38 244 ARG A CA 1
ATOM 1920 C C . ARG A 1 244 ? 4.177 12.664 -6.257 1.00 92.38 244 ARG A C 1
ATOM 1922 O O . ARG A 1 244 ? 3.856 13.848 -6.294 1.00 92.38 244 ARG A O 1
ATOM 1929 N N . SER A 1 245 ? 3.567 11.795 -5.452 1.00 90.50 245 SER A N 1
ATOM 1930 C CA . SER A 1 245 ? 2.487 12.175 -4.539 1.00 90.50 245 SER A CA 1
ATOM 1931 C C . SER A 1 245 ? 2.965 12.803 -3.227 1.00 90.50 245 SER A C 1
ATOM 1933 O O . SER A 1 245 ? 2.145 13.323 -2.463 1.00 90.50 245 SER A O 1
ATOM 1935 N N . PHE A 1 246 ? 4.270 12.760 -2.949 1.00 87.25 246 PHE A N 1
ATOM 1936 C CA . PHE A 1 246 ? 4.831 13.257 -1.707 1.00 87.25 246 PHE A CA 1
ATOM 1937 C C . PHE A 1 246 ? 4.810 14.781 -1.687 1.00 87.25 246 PHE A C 1
ATOM 1939 O O . PHE A 1 246 ? 5.627 15.453 -2.305 1.00 87.25 246 PHE A O 1
ATOM 1946 N N . LYS A 1 247 ? 3.870 15.348 -0.931 1.00 69.25 247 LYS A N 1
ATOM 1947 C CA . LYS A 1 247 ? 3.703 16.805 -0.821 1.00 69.25 247 LYS A CA 1
ATOM 1948 C C . LYS A 1 247 ? 4.587 17.450 0.253 1.00 69.25 247 LYS A C 1
ATOM 1950 O O . LYS A 1 247 ? 4.343 18.602 0.596 1.00 69.25 247 LYS A O 1
ATOM 1955 N N . GLY A 1 248 ? 5.537 16.713 0.841 1.00 61.28 248 GLY A N 1
ATOM 1956 C CA . GLY A 1 248 ? 6.452 17.232 1.870 1.00 61.28 248 GLY A CA 1
ATOM 1957 C C . GLY A 1 248 ? 5.764 17.862 3.089 1.00 61.28 248 GLY A C 1
ATOM 1958 O O . GLY A 1 248 ? 6.348 18.717 3.747 1.00 61.28 248 GLY A O 1
ATOM 1959 N N . ARG A 1 249 ? 4.507 17.499 3.381 1.00 54.94 249 ARG A N 1
ATOM 1960 C CA . ARG A 1 249 ? 3.695 18.169 4.408 1.00 54.94 249 ARG A CA 1
ATOM 1961 C C . ARG A 1 249 ? 4.261 17.903 5.801 1.00 54.94 249 ARG A C 1
ATOM 1963 O O . ARG A 1 249 ? 4.020 16.829 6.331 1.00 54.94 249 ARG A O 1
ATOM 1970 N N . ASN A 1 250 ? 4.955 18.879 6.385 1.00 61.19 250 ASN A N 1
ATOM 1971 C CA . ASN A 1 250 ? 5.135 19.076 7.831 1.00 61.19 250 ASN A CA 1
ATOM 1972 C C . ASN A 1 250 ? 5.407 17.810 8.680 1.00 61.19 250 ASN A C 1
ATOM 1974 O O . ASN A 1 250 ? 4.897 17.709 9.786 1.00 61.19 250 ASN A O 1
ATOM 1978 N N . GLY A 1 251 ? 6.196 16.842 8.194 1.00 70.75 251 GLY A N 1
ATOM 1979 C CA . GLY A 1 251 ? 6.519 15.610 8.940 1.00 70.75 251 GLY A CA 1
ATOM 1980 C C . GLY A 1 251 ? 5.616 14.394 8.669 1.00 70.75 251 GLY A C 1
ATOM 1981 O O . GLY A 1 251 ? 5.824 13.337 9.261 1.00 70.75 251 GLY A O 1
ATOM 1982 N N . GLY A 1 252 ? 4.651 14.502 7.753 1.00 84.00 252 GLY A N 1
ATOM 1983 C CA . GLY A 1 252 ? 3.861 13.379 7.251 1.00 84.00 252 GLY A CA 1
ATOM 1984 C C . GLY A 1 252 ? 4.681 12.431 6.371 1.00 84.00 252 GLY A C 1
ATOM 1985 O O . GLY A 1 252 ? 5.482 12.859 5.540 1.00 84.00 252 GLY A O 1
ATOM 1986 N N . GLY A 1 253 ? 4.465 11.130 6.541 1.00 88.62 253 GLY A N 1
ATOM 1987 C CA . GLY A 1 253 ? 5.074 10.082 5.736 1.00 88.62 253 GLY A CA 1
ATOM 1988 C C . GLY A 1 253 ? 4.387 9.923 4.384 1.00 88.62 253 GLY A C 1
ATOM 1989 O O . GLY A 1 253 ? 3.260 10.366 4.170 1.00 88.62 253 GLY A O 1
ATOM 1990 N N . ASN A 1 254 ? 5.079 9.261 3.462 1.00 89.88 254 ASN A N 1
ATOM 1991 C CA . ASN A 1 254 ? 4.622 9.148 2.082 1.00 89.88 254 ASN A CA 1
ATOM 1992 C C . ASN A 1 254 ? 3.593 8.028 1.865 1.00 89.88 254 ASN A C 1
ATOM 1994 O O . ASN A 1 254 ? 2.749 8.126 0.981 1.00 89.88 254 ASN A O 1
ATOM 1998 N N . GLY A 1 255 ? 3.650 6.956 2.653 1.00 93.12 255 GLY A N 1
ATOM 1999 C CA . GLY A 1 255 ? 2.795 5.789 2.473 1.00 93.12 255 GLY A CA 1
ATOM 2000 C C . GLY A 1 255 ? 3.458 4.493 2.921 1.00 93.12 255 GLY A C 1
ATOM 2001 O O . GLY A 1 255 ? 4.582 4.502 3.419 1.00 93.12 255 GLY A O 1
ATOM 2002 N N . ILE A 1 256 ? 2.772 3.371 2.706 1.00 94.25 256 ILE A N 1
ATOM 2003 C CA . ILE A 1 256 ? 3.333 2.030 2.907 1.00 94.25 256 ILE A CA 1
ATOM 2004 C C . ILE A 1 256 ? 3.237 1.196 1.624 1.00 94.25 256 ILE A C 1
ATOM 2006 O O . ILE A 1 256 ? 2.172 1.050 1.016 1.00 94.25 256 ILE A O 1
ATOM 2010 N N . PHE A 1 257 ? 4.376 0.641 1.219 1.00 93.88 257 PHE A N 1
ATOM 2011 C CA . PHE A 1 257 ? 4.478 -0.361 0.165 1.00 93.88 257 PHE A CA 1
ATOM 2012 C C . PHE A 1 257 ? 4.518 -1.750 0.807 1.00 93.88 257 PHE A C 1
ATOM 2014 O O . PHE A 1 257 ? 5.286 -1.972 1.745 1.00 93.88 257 PHE A O 1
ATOM 2021 N N . VAL A 1 258 ? 3.646 -2.646 0.347 1.00 87.94 258 VAL A N 1
ATOM 2022 C CA . VAL A 1 258 ? 3.340 -3.935 0.978 1.00 87.94 258 VAL A CA 1
ATOM 2023 C C . VAL A 1 258 ? 3.421 -5.058 -0.042 1.00 87.94 258 VAL A C 1
ATOM 2025 O O . VAL A 1 258 ? 2.867 -4.908 -1.150 1.00 87.94 258 VAL A O 1
#

Secondary structure (DSSP, 8-state):
---PPP-B-TTTTT-SSGGG--EEEEEEEEEEEETTEEEEEEEPPSS------STTSSHHHHHHHHHTTEE---B-TTS-BS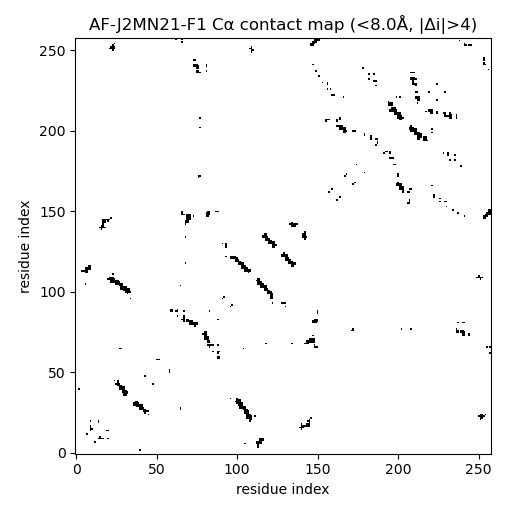---HHHH----TTT--SPEEEEEEEEETTS-EEEEEEEEEEEHHHHSEEEEEES-SSTT-S-EE--EE---GGG---GGGS--EE---GGGPPPHHHHHHHHHHHHHHS--S---EEEEEEETTTEEEEEEESTT-SS-GGG--HHHHHHHHHHHHHHHHHHH----TT----EE-

Foldseek 3Di:
DDDDDDAAACVRVVHLALQVFQFLWWQFKQWCDDPPDHRDTDGDDPPDDDDDDDPPPCPLVRVLVQFALAAEPFAFLVRHALHDHSVNSDDQDLVRNADKTKMWTWTQTLVRGIHIWMKIWHADCPPDRDIDIWINHDDPNTGGHH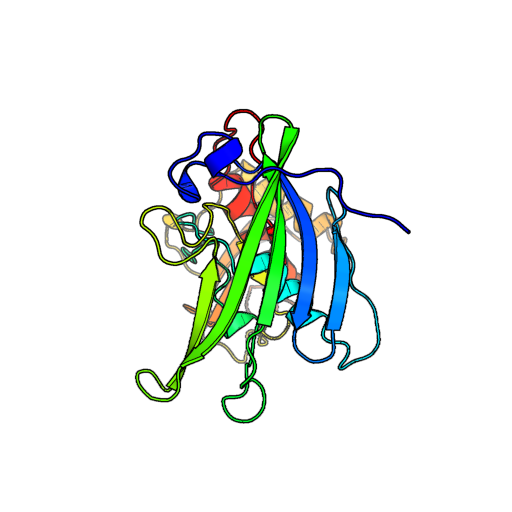FGHAEDDLVLLDQVVVDPWDFDPPPSNDDDPVLQVVLQVLCCVVPVDPLADGWTWIDDPPRATFTWGDDPSHPDTPNDDDSVRSVSRVVSRSVVSLVVQCPVPNSGDSHDYD

Mean predicted aligned error: 5.9 Å

Organism: Pseudomonas fluorescens (strain Q2-87) (NCBI:txid1038922)

Radius of gyration: 20.29 Å; Cα contacts (8 Å, |Δi|>4): 478; chains: 1; bounding box: 55×40×56 Å